Protein AF-A0A6I9PL53-F1 (afdb_monomer)

Structure (mmCIF, N/CA/C/O backbone):
data_AF-A0A6I9PL53-F1
#
_entry.id   AF-A0A6I9PL53-F1
#
loop_
_atom_site.group_PDB
_atom_site.id
_atom_site.type_symbol
_atom_site.label_atom_id
_atom_site.label_alt_id
_atom_site.label_comp_id
_atom_site.label_asym_id
_atom_site.label_entity_id
_atom_site.label_seq_id
_atom_site.pdbx_PDB_ins_code
_atom_site.Cartn_x
_atom_site.Cartn_y
_atom_site.Cartn_z
_atom_site.occupancy
_atom_site.B_iso_or_equiv
_atom_site.auth_seq_id
_atom_site.auth_comp_id
_atom_site.auth_asym_id
_atom_site.auth_atom_id
_atom_site.pdbx_PDB_model_num
ATOM 1 N N . MET A 1 1 ? -10.324 16.720 -8.939 1.00 58.00 1 MET A N 1
ATOM 2 C CA . MET A 1 1 ? -9.818 15.930 -7.803 1.00 58.00 1 MET A CA 1
ATOM 3 C C . MET A 1 1 ? -9.424 16.928 -6.736 1.00 58.00 1 MET A C 1
ATOM 5 O O . MET A 1 1 ? -8.565 17.761 -7.001 1.00 58.00 1 MET A O 1
ATOM 9 N N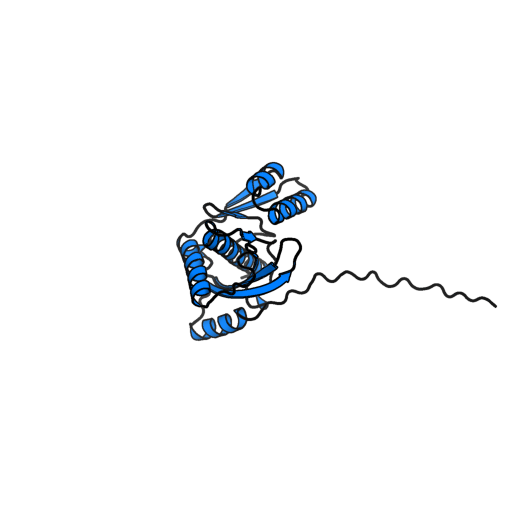 . THR A 1 2 ? -10.148 16.961 -5.623 1.00 74.12 2 THR A N 1
ATOM 10 C CA . THR A 1 2 ? -9.785 17.801 -4.474 1.00 74.12 2 THR A CA 1
ATOM 11 C C . THR A 1 2 ? -8.548 17.217 -3.781 1.00 74.12 2 THR A C 1
ATOM 13 O O . THR A 1 2 ? -8.179 16.067 -4.026 1.00 74.12 2 THR A O 1
ATOM 16 N N . GLU A 1 3 ? -7.890 17.984 -2.911 1.00 72.88 3 GLU A N 1
ATOM 17 C CA . GLU A 1 3 ? -6.740 17.481 -2.143 1.00 72.88 3 GLU A CA 1
ATOM 18 C C . GLU A 1 3 ? -7.114 16.259 -1.278 1.00 72.88 3 GLU A C 1
ATOM 20 O O . GLU A 1 3 ? -6.337 15.310 -1.157 1.00 72.88 3 GLU A O 1
ATOM 25 N N . GLY A 1 4 ? -8.342 16.238 -0.742 1.00 78.62 4 GLY A N 1
ATOM 26 C CA . GLY A 1 4 ? -8.883 15.101 0.007 1.00 78.62 4 GLY A CA 1
ATOM 27 C C . GLY A 1 4 ? -9.021 13.835 -0.843 1.00 78.62 4 GLY A C 1
ATOM 28 O O . GLY A 1 4 ? -8.648 12.752 -0.388 1.00 78.62 4 GLY A O 1
ATOM 29 N N . ASP A 1 5 ? -9.468 13.975 -2.095 1.00 84.19 5 ASP A N 1
ATOM 30 C CA . ASP A 1 5 ? -9.604 12.850 -3.030 1.00 84.19 5 ASP A CA 1
ATOM 31 C C . ASP A 1 5 ? -8.240 12.244 -3.380 1.00 84.19 5 ASP A C 1
ATOM 33 O O . ASP A 1 5 ? -8.104 11.025 -3.483 1.00 84.19 5 ASP A O 1
ATOM 37 N N . ALA A 1 6 ? -7.209 13.085 -3.537 1.00 87.50 6 ALA A N 1
ATOM 38 C CA . ALA A 1 6 ? -5.851 12.624 -3.808 1.00 87.50 6 ALA A CA 1
ATOM 39 C C . ALA A 1 6 ? -5.278 11.812 -2.644 1.00 87.50 6 ALA A C 1
ATOM 41 O O . ALA A 1 6 ? -4.739 10.728 -2.865 1.00 87.50 6 ALA A O 1
ATOM 42 N N . LYS A 1 7 ? -5.467 12.276 -1.405 1.00 89.38 7 LYS A N 1
ATOM 43 C CA . LYS A 1 7 ? -5.039 11.532 -0.213 1.00 89.38 7 LYS A CA 1
ATOM 44 C C . LYS A 1 7 ? -5.780 10.197 -0.090 1.00 89.38 7 LYS A C 1
ATOM 46 O O . LYS A 1 7 ? -5.144 9.164 0.098 1.00 89.38 7 LYS A O 1
ATOM 51 N N . ALA A 1 8 ? -7.103 10.185 -0.274 1.00 91.69 8 ALA A N 1
ATOM 52 C CA . ALA A 1 8 ? -7.893 8.949 -0.239 1.00 91.69 8 ALA A CA 1
ATOM 53 C C . ALA A 1 8 ? -7.457 7.943 -1.318 1.00 91.69 8 ALA A C 1
ATOM 55 O O . ALA A 1 8 ? -7.328 6.747 -1.042 1.00 91.69 8 ALA A O 1
ATOM 56 N N . TYR A 1 9 ? -7.164 8.425 -2.529 1.00 93.25 9 TYR A N 1
ATOM 57 C CA . TYR A 1 9 ? -6.643 7.603 -3.619 1.00 93.25 9 TYR A CA 1
ATOM 58 C C . TYR A 1 9 ? -5.305 6.947 -3.268 1.00 93.25 9 TYR A C 1
ATOM 60 O O . TYR A 1 9 ? -5.155 5.733 -3.408 1.00 93.25 9 TYR A O 1
ATOM 68 N N . TRP A 1 10 ? -4.349 7.726 -2.760 1.00 92.94 10 TRP A N 1
ATOM 69 C CA . TRP A 1 10 ? -3.017 7.225 -2.417 1.00 92.94 10 TRP A CA 1
ATOM 70 C C . TRP A 1 10 ? -3.052 6.233 -1.258 1.00 92.94 10 TRP A C 1
ATOM 72 O O . TRP A 1 10 ? -2.442 5.171 -1.366 1.00 92.94 10 TRP A O 1
ATOM 82 N N . ARG A 1 11 ? -3.851 6.498 -0.215 1.00 92.81 11 ARG A N 1
ATOM 83 C CA . ARG A 1 11 ? -4.090 5.523 0.865 1.00 92.81 11 ARG A CA 1
ATOM 84 C C . ARG A 1 11 ? -4.636 4.206 0.337 1.00 92.81 11 ARG A C 1
ATOM 86 O O . ARG A 1 11 ? -4.190 3.148 0.760 1.00 92.81 11 ARG A O 1
ATOM 93 N N . SER A 1 12 ? -5.567 4.266 -0.613 1.00 94.25 12 SER A N 1
ATOM 94 C CA . SER A 1 12 ? -6.159 3.066 -1.217 1.00 94.25 12 SER A CA 1
ATOM 95 C C . SER A 1 12 ? -5.140 2.283 -2.044 1.00 94.25 12 SER A C 1
ATOM 97 O O . SER A 1 12 ? -5.111 1.056 -1.993 1.00 94.25 12 SER A O 1
ATOM 99 N N . CYS A 1 13 ? -4.251 2.982 -2.754 1.00 95.06 13 CYS A N 1
ATOM 100 C CA . CYS A 1 13 ? -3.154 2.352 -3.487 1.00 95.06 13 CYS A CA 1
ATOM 101 C C . CYS A 1 13 ? -2.140 1.682 -2.549 1.00 95.06 13 CYS A C 1
ATOM 103 O O . CYS A 1 13 ? -1.703 0.565 -2.829 1.00 95.06 13 CYS A O 1
ATOM 105 N N . SER A 1 14 ? -1.798 2.331 -1.432 1.00 94.62 14 SER A N 1
ATOM 106 C CA . SER A 1 14 ? -0.945 1.759 -0.385 1.00 94.62 14 SER A CA 1
ATOM 107 C C . SER A 1 14 ? -1.596 0.560 0.304 1.00 94.62 14 SER A C 1
ATOM 109 O O . SER A 1 14 ? -0.925 -0.441 0.537 1.00 94.62 14 SER A O 1
ATOM 111 N N . ALA A 1 15 ? -2.900 0.625 0.579 1.00 94.38 15 ALA A N 1
ATOM 112 C CA . ALA A 1 15 ? -3.666 -0.481 1.146 1.00 94.38 15 ALA A CA 1
ATOM 113 C C . ALA A 1 15 ? -3.660 -1.713 0.224 1.00 94.38 15 ALA A C 1
ATOM 115 O O . ALA A 1 15 ? -3.407 -2.826 0.684 1.00 94.38 15 ALA A O 1
ATOM 116 N N . LEU A 1 16 ? -3.851 -1.509 -1.087 1.00 95.44 16 LEU A N 1
ATOM 117 C CA . LEU A 1 16 ? -3.698 -2.570 -2.089 1.00 95.44 16 LEU A CA 1
ATOM 118 C C . LEU A 1 16 ? -2.291 -3.166 -2.082 1.00 95.44 16 LEU A C 1
ATOM 120 O O . LEU A 1 16 ? -2.153 -4.385 -2.142 1.00 95.44 16 LEU A O 1
ATOM 124 N N . LEU A 1 17 ? -1.251 -2.333 -1.984 1.00 95.69 17 LEU A N 1
ATOM 125 C CA . LEU A 1 17 ? 0.129 -2.818 -1.933 1.00 95.69 17 LEU A CA 1
ATOM 126 C C . LEU A 1 17 ? 0.372 -3.699 -0.707 1.00 95.69 17 LEU A C 1
ATOM 128 O O . LEU A 1 17 ? 0.962 -4.768 -0.839 1.00 95.69 17 LEU A O 1
ATOM 132 N N . GLY A 1 18 ? -0.113 -3.275 0.461 1.00 94.56 18 GLY A N 1
ATOM 133 C CA . GLY A 1 18 ? -0.019 -4.053 1.694 1.00 94.56 18 GLY A CA 1
ATOM 134 C C . GLY A 1 18 ? -0.668 -5.429 1.549 1.00 94.56 18 GLY A C 1
ATOM 135 O O . GLY A 1 18 ? -0.031 -6.442 1.823 1.00 94.56 18 GLY A O 1
ATOM 136 N N . GLN A 1 19 ? -1.886 -5.475 1.005 1.00 94.69 19 GLN A N 1
ATOM 137 C CA . GLN A 1 19 ? -2.601 -6.724 0.737 1.00 94.69 19 GLN A CA 1
ATOM 138 C C . GLN A 1 19 ? -1.841 -7.650 -0.230 1.00 94.69 19 GLN A C 1
ATOM 140 O O . GLN A 1 19 ? -1.796 -8.869 -0.041 1.00 94.69 19 GLN A O 1
ATOM 145 N N . VAL A 1 20 ? -1.238 -7.083 -1.279 1.00 95.81 20 VAL A N 1
ATOM 146 C CA . VAL A 1 20 ? -0.421 -7.835 -2.242 1.00 95.81 20 VAL A CA 1
ATOM 147 C C . VAL A 1 20 ? 0.818 -8.416 -1.572 1.00 95.81 20 VAL A C 1
ATOM 149 O O . VAL A 1 20 ? 1.140 -9.573 -1.824 1.00 95.81 20 VAL A O 1
ATOM 152 N N . LEU A 1 21 ? 1.492 -7.646 -0.715 1.00 94.75 21 LEU A N 1
ATOM 153 C CA . LEU A 1 21 ? 2.663 -8.109 0.028 1.00 94.75 21 LEU A CA 1
ATOM 154 C C . LEU A 1 21 ? 2.293 -9.237 0.995 1.00 94.75 21 LEU A C 1
ATOM 156 O O . LEU A 1 21 ? 2.915 -10.293 0.947 1.00 94.75 21 LEU A O 1
ATOM 160 N N . GLU A 1 22 ? 1.244 -9.069 1.802 1.00 93.31 22 GLU A N 1
ATOM 161 C CA . GLU A 1 22 ? 0.771 -10.122 2.711 1.00 93.31 22 GLU A CA 1
ATOM 162 C C . GLU A 1 22 ? 0.405 -11.403 1.950 1.00 93.31 22 GLU A C 1
ATOM 164 O O . GLU A 1 22 ? 0.735 -12.498 2.392 1.00 93.31 22 GLU A O 1
ATOM 169 N N . THR A 1 23 ? -0.223 -11.285 0.776 1.00 93.06 23 THR A N 1
ATOM 170 C CA . THR A 1 23 ? -0.624 -12.448 -0.031 1.00 93.06 23 THR A CA 1
ATOM 171 C C . THR A 1 23 ? 0.561 -13.117 -0.732 1.00 93.06 23 THR A C 1
ATOM 173 O O . THR A 1 23 ? 0.592 -14.340 -0.833 1.00 93.06 23 THR A O 1
ATOM 176 N N . ALA A 1 24 ? 1.539 -12.346 -1.216 1.00 92.31 24 ALA A N 1
ATOM 177 C CA . ALA A 1 24 ? 2.672 -12.870 -1.980 1.00 92.31 24 ALA A CA 1
ATOM 178 C C . ALA A 1 24 ? 3.621 -13.746 -1.147 1.00 92.31 24 ALA A C 1
ATOM 180 O O . ALA A 1 24 ? 4.284 -14.613 -1.707 1.00 92.31 24 ALA A O 1
ATOM 181 N N . PHE A 1 25 ? 3.680 -13.516 0.165 1.00 89.56 25 PHE A N 1
ATOM 182 C CA . PHE A 1 25 ? 4.579 -14.215 1.088 1.00 89.56 25 PHE A CA 1
ATOM 183 C C . PHE A 1 25 ? 3.850 -15.141 2.079 1.00 89.56 25 PHE A C 1
ATOM 185 O O . PHE A 1 25 ? 4.514 -15.867 2.812 1.00 89.56 25 PHE A O 1
ATOM 192 N N . LYS A 1 26 ? 2.507 -15.135 2.081 1.00 78.88 26 LYS A N 1
ATOM 193 C CA . LYS A 1 26 ? 1.621 -15.717 3.108 1.00 78.88 26 LYS A CA 1
ATOM 194 C C . LYS A 1 26 ? 1.984 -17.127 3.592 1.00 78.88 26 LYS A C 1
ATOM 196 O O . LYS A 1 26 ? 1.798 -17.416 4.769 1.00 78.88 26 LYS A O 1
ATOM 201 N N . GLU A 1 27 ? 2.429 -17.998 2.690 1.00 83.81 27 GLU A N 1
ATOM 202 C CA . GLU A 1 27 ? 2.655 -19.422 2.983 1.00 83.81 27 GLU A CA 1
ATOM 203 C C . GLU A 1 27 ? 4.070 -19.715 3.505 1.00 83.81 27 GLU A C 1
ATOM 205 O O . GLU A 1 27 ? 4.261 -20.667 4.259 1.00 83.81 27 GLU A O 1
ATOM 210 N N . ASP A 1 28 ? 5.051 -18.890 3.135 1.00 87.81 28 ASP A N 1
ATOM 211 C CA . ASP A 1 28 ? 6.471 -19.195 3.336 1.00 87.81 28 ASP A CA 1
ATOM 212 C C . ASP A 1 28 ? 7.136 -18.277 4.370 1.00 87.81 28 ASP A C 1
ATOM 214 O O . ASP A 1 28 ? 8.111 -18.670 5.010 1.00 87.81 28 ASP A O 1
ATOM 218 N N . PHE A 1 29 ? 6.626 -17.052 4.538 1.00 91.88 29 PHE A N 1
ATOM 219 C CA . PHE A 1 29 ? 7.297 -16.011 5.313 1.00 91.88 29 PHE A CA 1
ATOM 220 C C . PHE A 1 29 ? 6.317 -15.139 6.092 1.00 91.88 29 PHE A C 1
ATOM 222 O O . PHE A 1 29 ? 5.212 -14.829 5.646 1.00 91.88 29 PHE A O 1
ATOM 229 N N . THR A 1 30 ? 6.759 -14.679 7.259 1.00 91.06 30 THR A N 1
ATOM 230 C CA . THR A 1 30 ? 6.011 -13.688 8.031 1.00 91.06 30 THR A CA 1
ATOM 231 C C . THR A 1 30 ? 6.084 -12.303 7.374 1.00 91.06 30 THR A C 1
ATOM 233 O O . THR A 1 30 ? 7.127 -11.883 6.867 1.00 91.06 30 THR A O 1
ATOM 236 N N . VAL A 1 31 ? 4.955 -11.588 7.363 1.00 92.94 31 VAL A N 1
ATOM 237 C CA . VAL A 1 31 ? 4.846 -10.211 6.858 1.00 92.94 31 VAL A CA 1
ATOM 238 C C . VAL A 1 31 ? 4.110 -9.371 7.884 1.00 92.94 31 VAL A C 1
ATOM 240 O O . VAL A 1 31 ? 2.970 -9.667 8.230 1.00 92.94 31 VAL A O 1
ATOM 243 N N . GLU A 1 32 ? 4.754 -8.302 8.337 1.00 93.19 32 GLU A N 1
ATOM 244 C CA . GLU A 1 32 ? 4.184 -7.344 9.274 1.00 93.19 32 GLU A CA 1
ATOM 245 C C . GLU A 1 32 ? 4.066 -5.981 8.586 1.00 93.19 32 GLU A C 1
ATOM 247 O O . GLU A 1 32 ? 5.062 -5.286 8.361 1.00 93.19 32 GLU A O 1
ATOM 252 N N . LEU A 1 33 ? 2.840 -5.593 8.229 1.00 92.62 33 LEU A N 1
ATOM 253 C CA . LEU A 1 33 ? 2.572 -4.257 7.697 1.00 92.62 33 LEU A CA 1
ATOM 254 C C . LEU A 1 33 ? 2.663 -3.222 8.818 1.00 92.62 33 LEU A C 1
ATOM 256 O O . LEU A 1 33 ? 2.015 -3.354 9.860 1.00 92.62 33 LEU A O 1
ATOM 260 N N . LEU A 1 34 ? 3.448 -2.176 8.581 1.00 90.06 34 LEU A N 1
ATOM 261 C CA . LEU A 1 34 ? 3.550 -1.043 9.486 1.00 90.06 34 LEU A CA 1
ATOM 262 C C . LEU A 1 34 ? 2.427 -0.040 9.217 1.00 90.06 34 LEU A C 1
ATOM 264 O O . LEU A 1 34 ? 1.740 -0.096 8.194 1.00 90.06 34 LEU A O 1
ATOM 268 N N . SER A 1 35 ? 2.235 0.880 10.162 1.00 81.38 35 SER A N 1
ATOM 269 C CA . SER A 1 35 ? 1.166 1.873 10.081 1.00 81.38 35 SER A CA 1
ATOM 270 C C . SER A 1 35 ? 1.225 2.668 8.773 1.00 81.38 35 SER A C 1
ATOM 272 O O . SER A 1 35 ? 2.290 3.108 8.330 1.00 81.38 35 SER A O 1
ATOM 274 N N . THR A 1 36 ? 0.062 2.844 8.147 1.00 74.88 36 THR A N 1
ATOM 275 C CA . THR A 1 36 ? -0.052 3.544 6.864 1.00 74.88 36 THR A CA 1
ATOM 276 C C . THR A 1 36 ? 0.286 5.023 7.037 1.00 74.88 36 THR A C 1
ATOM 278 O O . THR A 1 36 ? -0.368 5.726 7.805 1.00 74.88 36 THR A O 1
ATOM 281 N N . MET A 1 37 ? 1.280 5.507 6.293 1.00 69.81 37 MET A N 1
ATOM 282 C CA . MET A 1 37 ? 1.696 6.911 6.323 1.00 69.81 37 MET A CA 1
ATOM 283 C C . MET A 1 37 ? 0.913 7.731 5.291 1.00 69.81 37 MET A C 1
ATOM 285 O O . MET A 1 37 ? 0.741 7.300 4.148 1.00 69.81 37 MET A O 1
ATOM 289 N N . ASP A 1 38 ? 0.475 8.933 5.670 1.00 72.88 38 ASP A N 1
ATOM 290 C CA . ASP A 1 38 ? -0.164 9.879 4.748 1.00 72.88 38 ASP A CA 1
ATOM 291 C C . ASP A 1 38 ? 0.914 10.584 3.904 1.00 72.88 38 ASP A C 1
ATOM 293 O O . ASP A 1 38 ? 1.472 11.612 4.282 1.00 72.88 38 ASP A O 1
ATOM 297 N N . VAL A 1 39 ? 1.226 10.001 2.744 1.00 75.62 39 VAL A N 1
ATOM 298 C CA . VAL A 1 39 ? 2.171 10.563 1.768 1.00 75.62 39 VAL A CA 1
ATOM 299 C C . VAL A 1 39 ? 1.458 11.578 0.871 1.00 75.62 39 VAL A C 1
ATOM 301 O O . VAL A 1 39 ? 0.408 11.281 0.296 1.00 75.62 39 VAL A O 1
ATOM 304 N N . GLU A 1 40 ? 2.040 12.766 0.691 1.00 77.38 40 GLU A N 1
ATOM 305 C CA . GLU A 1 40 ? 1.536 13.731 -0.291 1.00 77.38 40 GLU A CA 1
ATOM 306 C C . GLU A 1 40 ? 1.719 13.220 -1.727 1.00 77.38 40 GLU A C 1
ATOM 308 O O . GLU A 1 40 ? 2.771 12.694 -2.089 1.00 77.38 40 GLU A O 1
ATOM 313 N N . ALA A 1 41 ? 0.733 13.452 -2.598 1.00 74.94 41 ALA A N 1
ATOM 314 C CA . ALA A 1 41 ? 0.809 13.020 -3.998 1.00 74.94 41 ALA A CA 1
ATOM 315 C C . ALA A 1 41 ? 2.000 13.640 -4.767 1.00 74.94 41 ALA A C 1
ATOM 317 O O . ALA A 1 41 ? 2.513 13.059 -5.726 1.00 74.94 41 ALA A O 1
ATOM 318 N N . THR A 1 42 ? 2.477 14.806 -4.322 1.00 79.62 42 THR A N 1
ATOM 319 C CA . THR A 1 42 ? 3.671 15.507 -4.826 1.00 79.62 42 THR A CA 1
ATOM 320 C C . THR A 1 42 ? 4.965 14.718 -4.596 1.00 79.62 42 THR A C 1
ATOM 322 O O . THR A 1 42 ? 5.935 14.904 -5.335 1.00 79.62 42 THR A O 1
ATOM 325 N N . ALA A 1 43 ? 4.980 13.784 -3.639 1.00 83.56 43 ALA A N 1
ATOM 326 C CA . ALA A 1 43 ? 6.126 12.927 -3.354 1.00 83.56 43 ALA A CA 1
ATOM 327 C C . ALA A 1 43 ? 6.431 11.933 -4.488 1.00 83.56 43 ALA A C 1
ATOM 329 O O . ALA A 1 43 ? 7.541 11.402 -4.558 1.00 83.56 43 ALA A O 1
ATOM 330 N N . GLY A 1 44 ? 5.484 11.701 -5.402 1.00 87.81 44 GLY A N 1
ATOM 331 C CA . GLY A 1 44 ? 5.703 10.949 -6.639 1.00 87.81 44 GLY A CA 1
ATOM 332 C C . GLY A 1 44 ? 5.632 9.421 -6.526 1.00 87.81 44 GLY A C 1
ATOM 333 O O . GLY A 1 44 ? 5.771 8.767 -7.555 1.00 87.81 44 GLY A O 1
ATOM 334 N N . ALA A 1 45 ? 5.399 8.854 -5.337 1.00 93.06 45 ALA A N 1
ATOM 335 C CA . ALA A 1 45 ? 5.049 7.441 -5.147 1.00 93.06 45 ALA A CA 1
ATOM 336 C C . ALA A 1 45 ? 4.272 7.211 -3.847 1.00 93.06 45 ALA A C 1
ATOM 338 O O . ALA A 1 45 ? 4.647 7.756 -2.806 1.00 93.06 45 ALA A O 1
ATOM 339 N N . PHE A 1 46 ? 3.225 6.385 -3.886 1.00 93.62 46 PHE A N 1
ATOM 340 C CA . PHE A 1 46 ? 2.582 5.934 -2.653 1.00 93.62 46 PHE A CA 1
ATOM 341 C C . PHE A 1 46 ? 3.484 4.895 -1.984 1.00 93.62 46 PHE A C 1
ATOM 343 O O . PHE A 1 46 ? 4.227 4.179 -2.661 1.00 93.62 46 PHE A O 1
ATOM 350 N N . CYS A 1 47 ? 3.443 4.844 -0.656 1.00 93.44 47 CYS A N 1
ATOM 351 C CA . CYS A 1 47 ? 4.357 4.031 0.140 1.00 93.44 47 CYS A CA 1
ATOM 352 C C . CYS A 1 47 ? 3.586 3.084 1.059 1.00 93.44 47 CYS A C 1
ATOM 354 O O . CYS A 1 47 ? 2.525 3.436 1.579 1.00 93.44 47 CYS A O 1
ATOM 356 N N . CYS A 1 48 ? 4.139 1.897 1.271 1.00 93.25 48 CYS A N 1
ATOM 357 C CA . CYS A 1 48 ? 3.702 0.934 2.269 1.00 93.25 48 CYS A CA 1
ATOM 358 C C . CYS A 1 48 ? 4.945 0.422 2.996 1.00 93.25 48 CYS A C 1
ATOM 360 O O . CYS A 1 48 ? 5.831 -0.167 2.373 1.00 93.25 48 CYS A O 1
ATOM 362 N N . ASP A 1 49 ? 5.028 0.696 4.295 1.00 93.75 49 ASP A N 1
ATOM 363 C CA . ASP A 1 49 ? 6.145 0.244 5.112 1.00 93.75 49 ASP A CA 1
ATOM 364 C C . ASP A 1 49 ? 5.838 -1.151 5.667 1.00 93.75 49 ASP A C 1
ATOM 366 O O . ASP A 1 49 ? 4.724 -1.437 6.108 1.00 93.75 49 ASP A O 1
ATOM 370 N N . VAL A 1 50 ? 6.826 -2.036 5.613 1.00 94.12 50 VAL A N 1
ATOM 371 C CA . VAL A 1 50 ? 6.678 -3.458 5.915 1.00 94.12 50 VAL A CA 1
ATOM 372 C C . VAL A 1 50 ? 7.940 -3.995 6.577 1.00 94.12 50 VAL A C 1
ATOM 374 O O . VAL A 1 50 ? 9.055 -3.577 6.257 1.00 94.12 50 VAL A O 1
ATOM 377 N N . VAL A 1 51 ? 7.765 -4.947 7.484 1.00 94.56 51 VAL A N 1
ATOM 378 C CA . VAL A 1 51 ? 8.829 -5.824 7.969 1.00 94.56 51 VAL A CA 1
ATOM 379 C C . VAL A 1 51 ? 8.556 -7.218 7.420 1.00 94.56 51 VAL A C 1
ATOM 381 O O . VAL A 1 51 ? 7.442 -7.729 7.532 1.00 94.56 51 VAL A O 1
ATOM 384 N N . LEU A 1 52 ? 9.558 -7.803 6.769 1.00 93.00 52 LEU A N 1
ATOM 385 C CA . LEU A 1 52 ? 9.493 -9.177 6.275 1.00 93.00 52 LEU A CA 1
ATOM 386 C C . LEU A 1 52 ? 10.206 -10.110 7.251 1.00 93.00 52 LEU A C 1
ATOM 388 O O . LEU A 1 52 ? 10.950 -9.660 8.122 1.00 93.00 52 LEU A O 1
ATOM 392 N N . ASP A 1 53 ? 9.992 -11.406 7.065 1.00 93.00 53 ASP A N 1
ATOM 393 C CA . ASP A 1 53 ? 10.676 -12.452 7.812 1.00 93.00 53 ASP A CA 1
ATOM 394 C C . ASP A 1 53 ? 12.206 -12.250 7.827 1.00 93.00 53 ASP A C 1
ATOM 396 O O . ASP A 1 53 ? 12.778 -11.964 6.768 1.00 93.00 53 ASP A O 1
ATOM 400 N N . PRO A 1 54 ? 12.892 -12.440 8.972 1.00 91.00 54 PRO A N 1
ATOM 401 C CA . PRO A 1 54 ? 14.345 -12.273 9.072 1.00 91.00 54 PRO A CA 1
ATOM 402 C C . PRO A 1 54 ? 15.147 -13.110 8.066 1.00 91.00 54 PRO A C 1
ATOM 404 O O . PRO A 1 54 ? 16.247 -12.733 7.663 1.00 91.00 54 PRO A O 1
ATOM 407 N N . GLN A 1 55 ? 14.602 -14.239 7.594 1.00 91.69 55 GLN A N 1
ATOM 408 C CA . GLN A 1 55 ? 15.241 -15.030 6.533 1.00 91.69 55 GLN A CA 1
ATOM 409 C C . GLN A 1 55 ? 15.412 -14.244 5.224 1.00 91.69 55 GLN A C 1
ATOM 411 O O . GLN A 1 55 ? 16.299 -14.543 4.422 1.00 91.69 55 GLN A O 1
ATOM 416 N N . LEU A 1 56 ? 14.589 -13.217 5.016 1.00 91.88 56 LEU A N 1
ATOM 417 C CA . LEU A 1 56 ? 14.619 -12.343 3.856 1.00 91.88 56 LEU A CA 1
ATOM 418 C C . LEU A 1 56 ? 15.449 -11.076 4.085 1.00 91.88 56 LEU A C 1
ATOM 420 O O . LEU A 1 56 ? 15.438 -10.221 3.202 1.00 91.88 56 LEU A O 1
ATOM 424 N N . ASP A 1 57 ? 16.202 -10.928 5.181 1.00 90.25 57 ASP A N 1
ATOM 425 C CA . ASP A 1 57 ? 16.944 -9.692 5.499 1.00 90.25 57 ASP A CA 1
ATOM 426 C C . ASP A 1 57 ? 17.972 -9.289 4.429 1.00 90.25 57 ASP A C 1
ATOM 428 O O . ASP A 1 57 ? 18.125 -8.105 4.121 1.00 90.25 57 ASP A O 1
ATOM 432 N N . SER A 1 58 ? 18.617 -10.270 3.793 1.00 89.50 58 SER A N 1
ATOM 433 C CA . SER A 1 58 ? 19.545 -10.046 2.671 1.00 89.50 58 SER A CA 1
ATOM 434 C C . SER A 1 58 ? 18.861 -9.998 1.300 1.00 89.50 58 SER A C 1
ATOM 436 O O . SER A 1 58 ? 19.486 -9.630 0.302 1.00 89.50 58 SER A O 1
ATOM 438 N N . TRP A 1 59 ? 17.578 -10.361 1.229 1.00 91.94 59 TRP A N 1
ATOM 439 C CA . TRP A 1 59 ? 16.830 -10.383 -0.019 1.00 91.94 59 TRP A CA 1
ATOM 440 C C . TRP A 1 59 ? 16.479 -8.968 -0.480 1.00 91.94 59 TRP A C 1
ATOM 442 O O . TRP A 1 59 ? 15.967 -8.143 0.279 1.00 91.94 59 TRP A O 1
ATOM 452 N N . THR A 1 60 ? 16.705 -8.719 -1.766 1.00 89.31 60 THR A N 1
ATOM 453 C CA . THR A 1 60 ? 16.267 -7.512 -2.469 1.00 89.31 60 THR A CA 1
ATOM 454 C C . THR A 1 60 ? 15.452 -7.935 -3.691 1.00 89.31 60 THR A C 1
ATOM 456 O O . THR A 1 60 ? 15.807 -8.920 -4.346 1.00 89.31 60 THR A O 1
ATOM 459 N N . PRO A 1 61 ? 14.336 -7.254 -4.005 1.00 91.19 61 PRO A N 1
ATOM 460 C CA . PRO A 1 61 ? 13.481 -7.688 -5.096 1.00 91.19 61 PRO A CA 1
ATOM 461 C C . PRO A 1 61 ? 14.167 -7.479 -6.441 1.00 91.19 61 PRO A C 1
ATOM 463 O O . PRO A 1 61 ? 14.686 -6.402 -6.738 1.00 91.19 61 PRO A O 1
ATOM 466 N N . SER A 1 62 ? 14.092 -8.500 -7.291 1.00 94.50 62 SER A N 1
ATOM 467 C CA . SER A 1 62 ? 14.425 -8.356 -8.703 1.00 94.50 62 SER A CA 1
ATOM 468 C C . SER A 1 62 ? 13.306 -7.616 -9.444 1.00 94.50 62 SER A C 1
ATOM 470 O O . SER A 1 62 ? 12.175 -7.490 -8.961 1.00 94.50 62 SER A O 1
ATOM 472 N N . GLU A 1 63 ? 13.577 -7.178 -10.675 1.00 93.88 63 GLU A N 1
ATOM 473 C CA . GLU A 1 63 ? 12.531 -6.617 -11.538 1.00 93.88 63 GLU A CA 1
ATOM 474 C C . GLU A 1 63 ? 11.377 -7.599 -11.793 1.00 93.88 63 GLU A C 1
ATOM 476 O O . GLU A 1 63 ? 10.242 -7.178 -12.012 1.00 93.88 63 GLU A O 1
ATOM 481 N N . GLU A 1 64 ? 11.650 -8.904 -11.793 1.00 95.19 64 GLU A N 1
ATOM 482 C CA . GLU A 1 64 ? 10.628 -9.939 -11.963 1.00 95.19 64 GLU A CA 1
ATOM 483 C C . GLU A 1 64 ? 9.748 -10.070 -10.720 1.00 95.19 64 GLU A C 1
ATOM 485 O O . GLU A 1 64 ? 8.530 -10.215 -10.845 1.00 95.19 64 GLU A O 1
ATOM 490 N N . SER A 1 65 ? 10.333 -9.937 -9.526 1.00 94.69 65 SER A N 1
ATOM 491 C CA . SER A 1 65 ? 9.579 -9.881 -8.273 1.00 94.69 65 SER A CA 1
ATOM 492 C C . SER A 1 65 ? 8.656 -8.661 -8.250 1.00 94.69 65 SER A C 1
ATOM 494 O O . SER A 1 65 ? 7.465 -8.803 -7.982 1.00 94.69 65 SER A O 1
ATOM 496 N N . LEU A 1 66 ? 9.153 -7.477 -8.630 1.00 95.94 66 LEU A N 1
ATOM 497 C CA . LEU A 1 66 ? 8.335 -6.257 -8.713 1.00 95.94 66 LEU A CA 1
ATOM 498 C C . LEU A 1 66 ? 7.212 -6.376 -9.756 1.00 95.94 66 LEU A C 1
ATOM 500 O O . LEU A 1 66 ? 6.074 -5.970 -9.504 1.00 95.94 66 LEU A O 1
ATOM 504 N N . ARG A 1 67 ? 7.496 -6.985 -10.916 1.00 96.56 67 ARG A N 1
ATOM 505 C CA . ARG A 1 67 ? 6.477 -7.300 -11.933 1.00 96.56 67 ARG A CA 1
ATOM 506 C C . ARG A 1 67 ? 5.423 -8.276 -11.407 1.00 96.56 67 ARG A C 1
ATOM 508 O O . ARG A 1 67 ? 4.241 -8.102 -11.696 1.00 96.56 67 ARG A O 1
ATOM 515 N N . SER A 1 68 ? 5.827 -9.264 -10.614 1.00 96.75 68 SER A N 1
ATOM 516 C CA . SER A 1 68 ? 4.913 -10.238 -10.008 1.00 96.75 68 SER A CA 1
ATOM 517 C C . SER A 1 68 ? 4.000 -9.590 -8.964 1.00 96.75 68 SER A C 1
ATOM 519 O O . SER A 1 68 ? 2.790 -9.803 -9.009 1.00 96.75 68 SER A O 1
ATOM 521 N N . LEU A 1 69 ? 4.539 -8.716 -8.106 1.00 96.94 69 LEU A N 1
ATOM 522 C CA . LEU A 1 69 ? 3.743 -7.912 -7.169 1.00 96.94 69 LEU A CA 1
ATOM 523 C C . LEU A 1 69 ? 2.762 -6.999 -7.918 1.00 96.94 69 LEU A C 1
ATOM 525 O O . LEU A 1 69 ? 1.578 -6.951 -7.597 1.00 96.94 69 LEU A O 1
ATOM 529 N N . THR A 1 70 ? 3.225 -6.338 -8.981 1.00 97.25 70 THR A N 1
ATOM 530 C CA . THR A 1 70 ? 2.364 -5.509 -9.839 1.00 97.25 70 THR A CA 1
ATOM 531 C C . THR A 1 70 ? 1.212 -6.318 -10.431 1.00 97.25 70 THR A C 1
ATOM 533 O O . THR A 1 70 ? 0.068 -5.869 -10.417 1.00 97.25 70 THR A O 1
ATOM 536 N N . ARG A 1 71 ? 1.480 -7.540 -10.905 1.00 97.25 71 ARG A N 1
ATOM 537 C CA . ARG A 1 71 ? 0.442 -8.441 -11.417 1.00 97.25 71 ARG A CA 1
ATOM 538 C C . ARG A 1 71 ? -0.561 -8.834 -10.328 1.00 97.25 71 ARG A C 1
ATOM 540 O O . ARG A 1 71 ? -1.754 -8.874 -10.614 1.00 97.25 71 ARG A O 1
ATOM 547 N N . GLY A 1 72 ? -0.101 -9.082 -9.101 1.00 96.50 72 GLY A N 1
ATOM 548 C CA . GLY A 1 72 ? -0.976 -9.329 -7.950 1.00 96.50 72 GLY A CA 1
ATOM 549 C C . GLY A 1 72 ? -1.902 -8.144 -7.663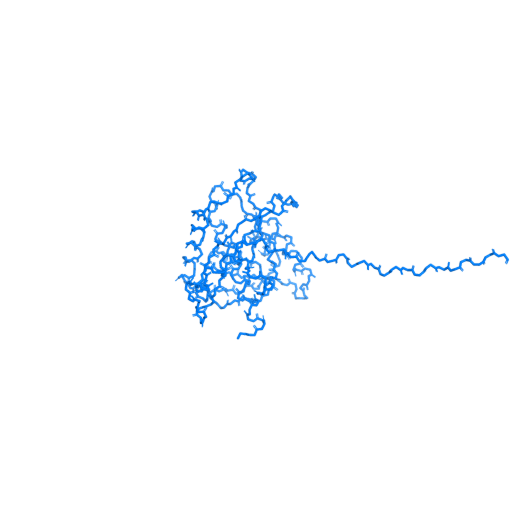 1.00 96.50 72 GLY A C 1
ATOM 550 O O . GLY A 1 72 ? -3.111 -8.323 -7.528 1.00 96.50 72 GLY A O 1
ATOM 551 N N . ALA A 1 73 ? -1.367 -6.919 -7.680 1.00 96.69 73 ALA A N 1
ATOM 552 C CA . ALA A 1 73 ? -2.172 -5.706 -7.527 1.00 96.69 73 ALA A CA 1
ATOM 553 C C . ALA A 1 73 ? -3.215 -5.582 -8.643 1.00 96.69 73 ALA A C 1
ATOM 555 O O . ALA A 1 73 ? -4.396 -5.373 -8.374 1.00 96.69 73 ALA A O 1
ATOM 556 N N . GLN A 1 74 ? -2.799 -5.784 -9.897 1.00 96.44 74 GLN A N 1
ATOM 557 C CA . GLN A 1 74 ? -3.705 -5.744 -11.040 1.00 96.44 74 GLN A CA 1
ATOM 558 C C . GLN A 1 74 ? -4.826 -6.777 -10.909 1.00 96.44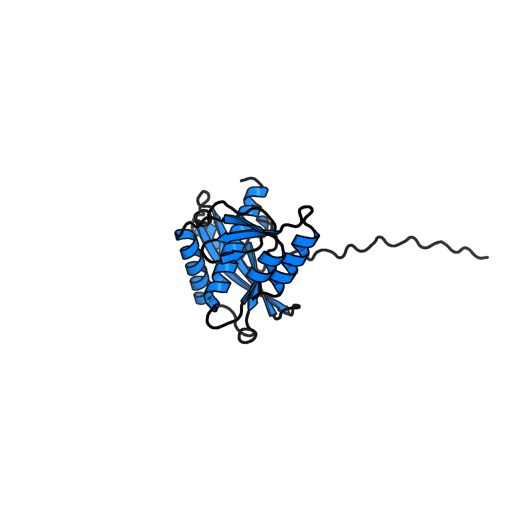 74 GLN A C 1
ATOM 560 O O . GLN A 1 74 ? -5.966 -6.451 -11.216 1.00 96.44 74 GLN A O 1
ATOM 565 N N . GLN A 1 75 ? -4.560 -7.989 -10.418 1.00 95.88 75 GLN A N 1
ATOM 566 C CA . GLN A 1 75 ? -5.617 -8.980 -10.188 1.00 95.88 75 GLN A CA 1
ATOM 567 C C . GLN A 1 75 ? -6.679 -8.478 -9.200 1.00 95.88 75 GLN A C 1
ATOM 569 O O . GLN A 1 75 ? -7.866 -8.631 -9.473 1.00 95.88 75 GLN A O 1
ATOM 574 N N . LEU A 1 76 ? -6.276 -7.831 -8.102 1.00 94.75 76 LEU A N 1
ATOM 575 C CA . LEU A 1 76 ? -7.206 -7.241 -7.128 1.00 94.75 76 LEU A CA 1
ATOM 576 C C . LEU A 1 76 ? -7.979 -6.043 -7.697 1.00 94.75 76 LEU A C 1
ATOM 578 O O . LEU A 1 76 ? -9.156 -5.855 -7.391 1.00 94.75 76 LEU A O 1
ATOM 582 N N . ILE A 1 77 ? -7.333 -5.242 -8.544 1.00 95.88 77 ILE A N 1
ATOM 583 C CA . ILE A 1 77 ? -7.965 -4.120 -9.250 1.00 95.88 77 ILE A CA 1
ATOM 584 C C . ILE A 1 77 ? -9.043 -4.639 -10.211 1.00 95.88 77 ILE A C 1
ATOM 586 O O . ILE A 1 77 ? -10.160 -4.133 -10.208 1.00 95.88 77 ILE A O 1
ATOM 590 N N . HIS A 1 78 ? -8.753 -5.695 -10.980 1.00 95.75 78 HIS A N 1
ATOM 591 C CA . HIS A 1 78 ? -9.706 -6.288 -11.928 1.00 95.75 78 HIS A CA 1
ATOM 592 C C . HIS A 1 78 ? -10.901 -6.972 -11.248 1.00 95.75 78 HIS A C 1
ATOM 594 O O . HIS A 1 78 ? -11.947 -7.115 -11.875 1.00 95.75 78 HIS A O 1
ATOM 600 N N . GLN A 1 79 ? -10.765 -7.396 -9.989 1.00 95.69 79 GLN A N 1
ATOM 601 C CA . GLN A 1 79 ? -11.887 -7.921 -9.202 1.00 95.69 79 GLN A CA 1
ATOM 602 C C . GLN A 1 79 ? -12.875 -6.826 -8.765 1.00 95.69 79 GLN A C 1
ATOM 604 O O . GLN A 1 79 ? -14.000 -7.153 -8.397 1.00 95.69 79 GLN A O 1
ATOM 609 N N . ASP A 1 80 ? -12.469 -5.551 -8.814 1.00 95.56 80 ASP A N 1
ATOM 610 C CA . ASP A 1 80 ? -13.288 -4.377 -8.486 1.00 95.56 80 ASP A CA 1
ATOM 611 C C . ASP A 1 80 ? -14.033 -4.490 -7.138 1.00 95.56 80 ASP A C 1
ATOM 613 O O . ASP A 1 80 ? -15.242 -4.264 -7.020 1.00 95.56 80 ASP A O 1
ATOM 617 N N . LEU A 1 81 ? -13.283 -4.880 -6.105 1.00 95.50 81 LEU A N 1
ATOM 618 C CA . LEU A 1 81 ? -13.784 -5.091 -4.751 1.00 95.50 81 LEU A CA 1
ATOM 619 C C . LEU A 1 81 ? -14.117 -3.754 -4.079 1.00 95.50 81 LEU A C 1
ATOM 621 O O . LEU A 1 81 ? -13.444 -2.743 -4.293 1.00 95.50 81 LEU A O 1
ATOM 625 N N . ALA A 1 82 ? -15.152 -3.751 -3.240 1.00 95.19 82 ALA A N 1
ATOM 626 C CA . ALA A 1 82 ? -15.506 -2.594 -2.427 1.00 95.19 82 ALA A CA 1
ATOM 627 C C . ALA A 1 82 ? -14.640 -2.519 -1.162 1.00 95.19 82 ALA A C 1
ATOM 629 O O . ALA A 1 82 ? -14.302 -3.545 -0.572 1.00 95.19 82 ALA A O 1
ATOM 630 N N . TRP A 1 83 ? -14.339 -1.295 -0.726 1.00 94.00 83 TRP A N 1
ATOM 631 C CA . TRP A 1 83 ? -13.772 -1.041 0.597 1.00 94.00 83 TRP A CA 1
ATOM 632 C C . TRP A 1 83 ? -14.911 -0.898 1.604 1.00 94.00 83 TRP A C 1
ATOM 634 O O . TRP A 1 83 ? -15.528 0.160 1.710 1.00 94.00 83 TRP A O 1
ATOM 644 N N . GLU A 1 84 ? -15.220 -1.973 2.319 1.00 94.44 84 GLU A N 1
ATOM 645 C CA . GLU A 1 84 ? -16.334 -2.024 3.265 1.00 94.44 84 GLU A CA 1
ATOM 646 C C . GLU A 1 84 ? -15.903 -1.460 4.629 1.00 94.44 84 GLU A C 1
ATOM 648 O O . GLU A 1 84 ? -15.051 -2.063 5.292 1.00 94.44 84 GLU A O 1
ATOM 653 N N . PRO A 1 85 ? -16.456 -0.318 5.082 1.00 93.31 85 PRO A N 1
ATOM 654 C CA . PRO A 1 85 ? -16.143 0.222 6.396 1.00 93.31 85 PRO A CA 1
ATOM 655 C C . PRO A 1 85 ? -16.825 -0.607 7.491 1.00 93.31 85 PRO A C 1
ATOM 657 O O . PRO A 1 85 ? -18.031 -0.848 7.454 1.00 93.31 85 PRO A O 1
ATOM 660 N N . LEU A 1 86 ? -16.057 -1.001 8.502 1.00 93.62 86 LEU A N 1
ATOM 661 C CA . LEU A 1 86 ? -16.518 -1.761 9.659 1.00 93.62 86 LEU A CA 1
ATOM 662 C C . LEU A 1 86 ? -16.197 -0.971 10.930 1.00 93.62 86 LEU A C 1
ATOM 664 O O . LEU A 1 86 ? -15.033 -0.774 11.271 1.00 93.62 86 LEU A O 1
ATOM 668 N N . VAL A 1 87 ? -17.226 -0.518 11.643 1.00 93.19 87 VAL A N 1
ATOM 669 C CA . VAL A 1 87 ? -17.060 0.121 12.956 1.00 93.19 87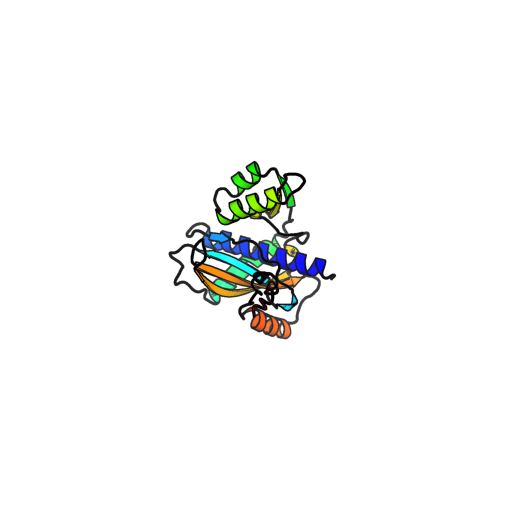 VAL A CA 1
ATOM 670 C C . VAL A 1 87 ? -17.181 -0.956 14.021 1.00 93.19 87 VAL A C 1
ATOM 672 O O . VAL A 1 87 ? -18.244 -1.554 14.183 1.00 93.19 87 VAL A O 1
ATOM 675 N N . VAL A 1 88 ? -16.088 -1.221 14.730 1.00 94.31 88 VAL A N 1
ATOM 676 C CA . VAL A 1 88 ? -16.005 -2.316 15.700 1.00 94.31 88 VAL A CA 1
ATOM 677 C C . VAL A 1 88 ? -15.513 -1.826 17.056 1.00 94.31 88 VAL A C 1
ATOM 679 O O . VAL A 1 88 ? -14.899 -0.764 17.185 1.00 94.31 88 VAL A O 1
ATOM 682 N N . VAL A 1 89 ? -15.776 -2.624 18.087 1.00 94.69 89 VAL A N 1
ATOM 683 C CA . VAL A 1 89 ? -15.186 -2.414 19.412 1.00 94.69 89 VAL A CA 1
ATOM 684 C C . VAL A 1 89 ? -13.698 -2.802 19.406 1.00 94.69 89 VAL A C 1
ATOM 686 O O . VAL A 1 89 ? -13.317 -3.724 18.675 1.00 94.69 89 VAL A O 1
ATOM 689 N N . PRO A 1 90 ? -12.844 -2.157 20.226 1.00 94.06 90 PRO A N 1
ATOM 690 C CA . PRO A 1 90 ? -11.407 -2.427 20.243 1.00 94.06 90 PRO A CA 1
ATOM 691 C C . PRO A 1 90 ? -11.050 -3.894 20.505 1.00 94.06 90 PRO A C 1
ATOM 693 O O . PRO A 1 90 ? -10.104 -4.393 19.909 1.00 94.06 90 PRO A O 1
ATOM 696 N N . SER A 1 91 ? -11.816 -4.609 21.338 1.00 94.31 91 SER A N 1
ATOM 697 C CA . SER A 1 91 ? -11.582 -6.036 21.610 1.00 94.31 91 SER A CA 1
ATOM 698 C C . SER A 1 91 ? -11.680 -6.895 20.347 1.00 94.31 91 SER A C 1
ATOM 700 O O . SER A 1 91 ? -10.786 -7.690 20.082 1.00 94.31 91 SER A O 1
ATOM 702 N N . VAL A 1 92 ? -12.704 -6.670 19.519 1.00 95.06 92 VAL A N 1
ATOM 703 C CA . VAL A 1 92 ? -12.885 -7.381 18.244 1.00 95.06 92 VAL A CA 1
ATOM 704 C C . VAL A 1 92 ? -11.769 -7.022 17.264 1.00 95.06 92 VAL A C 1
ATOM 706 O O . VAL A 1 92 ? -11.231 -7.900 16.597 1.00 95.06 92 VAL A O 1
ATOM 709 N N . ALA A 1 93 ? -11.364 -5.750 17.197 1.00 94.00 93 ALA A N 1
ATOM 710 C CA . ALA A 1 93 ? -10.238 -5.348 16.353 1.00 94.00 93 ALA A CA 1
ATOM 711 C C . ALA A 1 93 ? -8.919 -6.023 16.779 1.00 94.00 93 ALA A C 1
ATOM 713 O O . ALA A 1 93 ? -8.148 -6.452 15.923 1.00 94.00 93 ALA A O 1
ATOM 714 N N . LEU A 1 94 ? -8.668 -6.161 18.086 1.00 95.00 94 LEU A N 1
ATOM 715 C CA . LEU A 1 94 ? -7.495 -6.870 18.609 1.00 95.00 94 LEU A CA 1
ATOM 716 C C . LEU A 1 94 ? -7.519 -8.365 18.266 1.00 95.00 94 LEU A C 1
ATOM 718 O O . LEU A 1 94 ? -6.474 -8.925 17.944 1.00 95.00 94 LEU A O 1
ATOM 722 N N . GLU A 1 95 ? -8.692 -9.001 18.288 1.00 94.50 95 GLU A N 1
ATOM 723 C CA . GLU A 1 95 ? -8.852 -10.399 17.869 1.00 94.50 95 GLU A CA 1
ATOM 724 C C . GLU A 1 95 ? -8.569 -10.579 16.3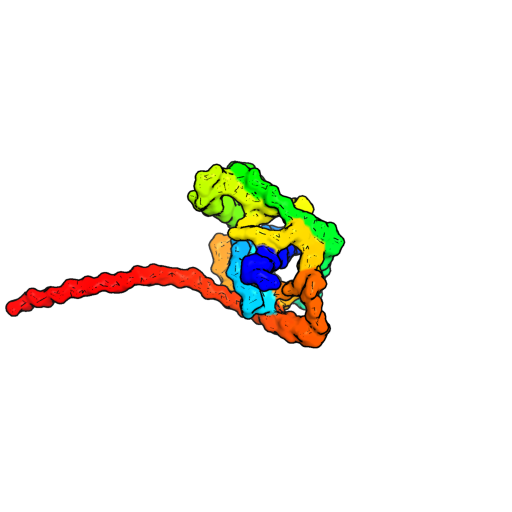70 1.00 94.50 95 GLU A C 1
ATOM 726 O O . GLU A 1 95 ? -7.810 -11.476 15.987 1.00 94.50 95 GLU A O 1
ATOM 731 N N . VAL A 1 96 ? -9.101 -9.685 15.525 1.00 94.19 96 VAL A N 1
ATOM 732 C CA . VAL A 1 96 ? -8.859 -9.681 14.069 1.00 94.19 96 VAL A CA 1
ATOM 733 C C . VAL A 1 96 ? -7.366 -9.548 13.754 1.00 94.19 96 VAL A C 1
ATOM 735 O O . VAL A 1 96 ? -6.847 -10.259 12.893 1.00 94.19 96 VAL A O 1
ATOM 738 N N . PHE A 1 97 ? -6.651 -8.686 14.480 1.00 94.00 97 PHE A N 1
ATOM 739 C CA . PHE A 1 97 ? -5.213 -8.463 14.302 1.00 94.00 97 PHE A CA 1
ATOM 740 C C . PHE A 1 97 ? -4.333 -9.262 15.271 1.00 94.00 97 PHE A C 1
ATOM 742 O O . PHE A 1 97 ? -3.175 -8.912 15.488 1.00 94.00 97 PHE A O 1
ATOM 749 N N . SER A 1 98 ? -4.829 -10.370 15.823 1.00 92.81 98 SER A N 1
ATOM 750 C CA . SER A 1 98 ? -4.076 -11.217 16.767 1.00 92.81 98 SER A CA 1
ATOM 751 C C . SER A 1 98 ? -2.731 -11.726 16.221 1.00 92.81 98 SER A C 1
ATOM 753 O O . SER A 1 98 ? -1.797 -11.951 16.989 1.00 92.81 98 SER A O 1
ATOM 755 N N . HIS A 1 99 ? -2.609 -11.842 14.897 1.00 89.50 99 HIS A N 1
ATOM 756 C CA . HIS A 1 99 ? -1.393 -12.244 14.187 1.00 89.50 99 HIS A CA 1
ATOM 757 C C . HIS A 1 99 ? -0.342 -11.127 14.048 1.00 89.50 99 HIS A C 1
ATOM 759 O O . HIS A 1 99 ? 0.823 -11.436 13.823 1.00 89.50 99 HIS A O 1
ATOM 765 N N . SER A 1 100 ? -0.731 -9.853 14.187 1.00 90.38 100 SER A N 1
ATOM 766 C CA . SER A 1 100 ? 0.127 -8.693 13.923 1.00 90.38 100 SER A CA 1
ATOM 767 C C . SER A 1 100 ? 0.283 -7.821 15.166 1.00 90.38 100 SER A C 1
ATOM 769 O O . SER A 1 100 ? -0.679 -7.250 15.685 1.00 90.38 100 SER A O 1
ATOM 771 N N . ARG A 1 101 ? 1.516 -7.692 15.655 1.00 90.06 101 ARG A N 1
ATOM 772 C CA . ARG A 1 101 ? 1.837 -6.903 16.853 1.00 90.06 101 ARG A CA 1
ATOM 773 C C . ARG A 1 101 ? 1.741 -5.408 16.568 1.00 90.06 101 ARG A C 1
ATOM 775 O O . ARG A 1 101 ? 1.179 -4.667 17.371 1.00 90.06 101 ARG A O 1
ATOM 782 N N . CYS A 1 102 ? 2.226 -4.972 15.408 1.00 90.50 102 CYS A N 1
ATOM 783 C CA . CYS A 1 102 ? 2.172 -3.582 14.976 1.00 90.50 102 CYS A CA 1
ATOM 784 C C . CYS A 1 102 ? 0.722 -3.101 14.841 1.00 90.50 102 CYS A C 1
ATOM 786 O O . CYS A 1 102 ? 0.368 -2.050 15.379 1.00 90.50 102 CYS A O 1
ATOM 788 N N . LYS A 1 103 ? -0.150 -3.892 14.198 1.00 91.25 103 LYS A N 1
ATOM 789 C CA . LYS A 1 103 ? -1.568 -3.531 14.058 1.00 91.25 103 LYS A CA 1
ATOM 790 C C . LYS A 1 103 ? -2.287 -3.511 15.408 1.00 91.25 103 LYS A C 1
ATOM 792 O O . LYS A 1 103 ? -3.126 -2.642 15.620 1.00 91.25 103 LYS A O 1
ATOM 797 N N . GLN A 1 104 ? -1.946 -4.393 16.352 1.00 92.56 104 GLN A N 1
ATOM 798 C CA . GLN A 1 104 ? -2.510 -4.340 17.710 1.00 92.56 104 GLN A CA 1
ATOM 799 C C . GLN A 1 104 ? -2.160 -3.043 18.447 1.00 92.56 104 GLN A C 1
ATOM 801 O O . GLN A 1 104 ? -3.032 -2.465 19.098 1.00 92.56 104 GLN A O 1
ATOM 806 N N . GLU A 1 105 ? -0.920 -2.559 18.339 1.00 92.00 105 GLU A N 1
ATOM 807 C CA . GLU A 1 105 ? -0.542 -1.259 18.909 1.00 92.00 105 GLU A CA 1
ATOM 808 C C . GLU A 1 105 ? -1.280 -0.103 18.217 1.00 92.00 105 GLU A C 1
ATOM 810 O O . GLU A 1 105 ? -1.799 0.787 18.895 1.00 92.00 105 GLU A O 1
ATOM 815 N N . GLU A 1 106 ? -1.447 -0.158 16.891 1.00 90.94 106 GLU A N 1
ATOM 816 C CA . GLU A 1 106 ? -2.247 0.831 16.157 1.00 90.94 106 GLU A CA 1
ATOM 817 C C . GLU A 1 106 ? -3.722 0.829 16.603 1.00 90.94 106 GLU A C 1
ATOM 819 O O . GLU A 1 106 ? -4.316 1.895 16.788 1.00 90.94 106 GLU A O 1
ATOM 824 N N . VAL A 1 107 ? -4.319 -0.346 16.848 1.00 92.25 107 VAL A N 1
ATOM 825 C CA . VAL A 1 107 ? -5.682 -0.458 17.400 1.00 92.25 107 VAL A CA 1
ATOM 826 C C . VAL A 1 107 ? -5.768 0.208 18.768 1.00 92.25 107 VAL A C 1
ATOM 828 O O . VAL A 1 107 ? -6.695 0.985 18.999 1.00 92.25 107 VAL A O 1
ATOM 831 N N . LYS A 1 108 ? -4.816 -0.058 19.672 1.00 92.06 108 LYS A N 1
ATOM 832 C CA . LYS A 1 108 ? -4.794 0.552 21.013 1.00 92.06 108 LYS A CA 1
ATOM 833 C C . LYS A 1 108 ? -4.677 2.073 20.932 1.00 92.06 108 LYS A C 1
ATOM 835 O O . LYS A 1 108 ? -5.392 2.778 21.645 1.00 92.06 108 LYS A O 1
ATOM 840 N N . GLN A 1 109 ? -3.822 2.581 20.043 1.00 90.19 109 GLN A N 1
ATOM 841 C CA . GLN A 1 109 ? -3.646 4.016 19.831 1.00 90.19 109 GLN A CA 1
ATOM 842 C C . GLN A 1 109 ? -4.912 4.671 19.258 1.00 90.19 109 GLN A C 1
ATOM 844 O O . GLN A 1 109 ? -5.355 5.700 19.761 1.00 90.19 109 GLN A O 1
ATOM 849 N N . LYS A 1 110 ? -5.544 4.072 18.243 1.00 88.81 110 LYS A N 1
ATOM 850 C CA . LYS A 1 110 ? -6.795 4.605 17.678 1.00 88.81 110 LYS A CA 1
ATOM 851 C C . LYS A 1 110 ? -7.958 4.520 18.659 1.00 88.81 110 LYS A C 1
ATOM 853 O O . LYS A 1 110 ? -8.783 5.427 18.702 1.00 88.81 110 LYS A O 1
ATOM 858 N N . ALA A 1 111 ? -8.014 3.465 19.467 1.00 89.75 111 ALA A N 1
ATOM 859 C CA . ALA A 1 111 ? -9.032 3.312 20.497 1.00 89.75 111 ALA A CA 1
ATOM 860 C C . ALA A 1 111 ? -8.917 4.390 21.587 1.00 89.75 111 ALA A C 1
ATOM 862 O O . ALA A 1 111 ? -9.943 4.902 22.023 1.00 89.75 111 ALA A O 1
ATOM 863 N N . SER A 1 112 ? -7.699 4.772 21.995 1.00 88.94 112 SER A N 1
ATOM 864 C CA . SER A 1 112 ? -7.496 5.815 23.014 1.00 88.94 112 SER A CA 1
ATOM 865 C C . SER A 1 112 ? -7.809 7.227 22.513 1.00 88.94 112 SER A C 1
ATOM 867 O O . SER A 1 112 ? -8.229 8.077 23.295 1.00 88.94 112 SER A O 1
ATOM 869 N N . GLN A 1 113 ? -7.649 7.473 21.211 1.00 86.62 113 GLN A N 1
ATOM 870 C CA . GLN A 1 113 ? -7.986 8.746 20.566 1.00 86.62 113 GLN A CA 1
ATOM 871 C C . GLN A 1 113 ? -9.471 8.858 20.187 1.00 86.62 113 GLN A C 1
ATOM 873 O O . GLN A 1 113 ? -9.953 9.953 19.899 1.00 86.62 113 GLN A O 1
ATOM 878 N N . SER A 1 114 ? -10.203 7.740 20.162 1.00 84.19 114 SER A N 1
ATOM 879 C CA . SER A 1 114 ? -11.597 7.693 19.724 1.00 84.19 114 SER A CA 1
ATOM 880 C C . SER A 1 114 ? -12.550 8.137 20.841 1.00 84.19 114 SER A C 1
ATOM 882 O O . SER A 1 114 ? -12.691 7.428 21.840 1.00 84.19 114 SER A O 1
ATOM 884 N N . PRO A 1 115 ? -13.284 9.257 20.685 1.00 81.50 115 PRO A N 1
ATOM 885 C CA . PRO A 1 115 ? -14.228 9.723 21.703 1.00 81.50 115 PRO A CA 1
ATOM 886 C C . PRO A 1 115 ? -15.437 8.789 21.861 1.00 81.50 115 PRO A C 1
ATOM 888 O O . PRO A 1 115 ? -16.084 8.785 22.904 1.00 81.50 115 PRO A O 1
ATOM 891 N N . THR A 1 116 ? -15.749 7.993 20.835 1.00 81.62 116 THR A N 1
ATOM 892 C CA . THR A 1 116 ? -16.850 7.018 20.844 1.00 81.62 116 THR A CA 1
ATOM 893 C C . THR A 1 116 ? -16.415 5.635 21.328 1.00 81.62 116 THR A C 1
ATOM 895 O O . THR A 1 116 ? -17.256 4.746 21.437 1.00 81.62 116 THR A O 1
ATOM 898 N N . GLY A 1 117 ? -15.118 5.427 21.597 1.00 83.12 117 GLY A N 1
ATOM 899 C CA . GLY A 1 117 ? -14.571 4.137 22.025 1.00 83.12 117 GLY A CA 1
ATOM 900 C C . GLY A 1 117 ? -14.635 3.041 20.955 1.00 83.12 117 GLY A C 1
ATOM 901 O O . GLY A 1 117 ? -14.570 1.861 21.290 1.00 83.12 117 GLY A O 1
ATOM 902 N N . THR A 1 118 ? -14.780 3.408 19.677 1.00 89.44 118 THR A N 1
ATOM 903 C CA . THR A 1 118 ? -14.840 2.470 18.539 1.00 89.44 118 THR A CA 1
ATOM 904 C C . THR A 1 118 ? -13.669 2.670 17.584 1.00 89.44 118 THR A C 1
ATOM 906 O O . THR A 1 118 ? -13.092 3.758 17.515 1.00 89.44 118 THR A O 1
ATOM 909 N N . VAL A 1 119 ? -13.318 1.617 16.842 1.00 92.19 119 VAL A N 1
ATOM 910 C CA . VAL A 1 119 ? -12.243 1.616 15.841 1.00 92.19 119 VAL A CA 1
ATOM 911 C C . VAL A 1 119 ? -12.838 1.312 14.470 1.00 92.19 119 VAL A C 1
ATOM 913 O O . VAL A 1 119 ? -13.647 0.398 14.320 1.00 92.19 119 VAL A O 1
ATOM 916 N N . MET A 1 120 ? -12.437 2.091 13.465 1.00 92.06 120 MET A N 1
ATOM 917 C CA . MET A 1 120 ? -12.851 1.894 12.078 1.00 92.06 120 MET A CA 1
ATOM 918 C C . MET A 1 120 ? -11.846 1.003 11.345 1.00 92.06 120 MET A C 1
ATOM 920 O O . MET A 1 120 ? -10.675 1.361 11.196 1.00 92.06 120 MET A O 1
ATOM 924 N N . LEU A 1 121 ? -12.324 -0.141 10.868 1.00 93.94 121 LEU A N 1
ATOM 925 C CA . LEU A 1 121 ? -11.612 -1.049 9.975 1.00 93.94 121 LEU A CA 1
ATOM 926 C C . LEU A 1 121 ? -12.172 -0.920 8.558 1.00 93.94 121 LEU A C 1
ATOM 928 O O . LEU A 1 121 ? -13.303 -0.476 8.369 1.00 93.94 121 LEU A O 1
ATOM 932 N N . HIS A 1 122 ? -11.392 -1.337 7.569 1.00 94.69 122 HIS A N 1
ATOM 933 C CA . HIS A 1 122 ? -11.858 -1.488 6.195 1.00 94.69 122 HIS A CA 1
ATOM 934 C C . HIS A 1 122 ? -11.598 -2.917 5.738 1.00 94.69 122 HIS A C 1
ATOM 936 O O . HIS A 1 122 ? -10.480 -3.416 5.875 1.00 94.69 122 HIS A O 1
ATOM 942 N N . ARG A 1 123 ? -12.627 -3.570 5.201 1.00 94.75 123 ARG A N 1
ATOM 943 C CA . ARG A 1 123 ? -12.525 -4.896 4.596 1.00 94.75 123 ARG A CA 1
ATOM 944 C C . ARG A 1 123 ? -12.492 -4.773 3.076 1.00 94.75 123 ARG A C 1
ATOM 946 O O . ARG A 1 123 ? -13.280 -4.032 2.497 1.00 94.75 123 ARG A O 1
ATOM 953 N N . CYS A 1 124 ? -11.599 -5.523 2.442 1.00 94.19 124 CYS A N 1
ATOM 954 C CA . CYS A 1 124 ? -11.499 -5.672 0.995 1.00 94.19 124 CYS A CA 1
ATOM 955 C C . CYS A 1 124 ? -11.338 -7.156 0.664 1.00 94.19 124 CYS A C 1
ATOM 957 O O . CYS A 1 124 ? -10.267 -7.739 0.847 1.00 94.19 124 CYS A O 1
ATOM 959 N N . GLY A 1 125 ? -12.428 -7.792 0.227 1.00 91.31 125 GLY A N 1
ATOM 960 C CA . GLY A 1 125 ? -12.467 -9.245 0.047 1.00 91.31 125 GLY A CA 1
ATOM 961 C C . GLY A 1 125 ? -12.191 -9.975 1.365 1.00 91.31 125 GLY A C 1
ATOM 962 O O . GLY A 1 125 ? -12.946 -9.834 2.330 1.00 91.31 125 GLY A O 1
ATOM 963 N N . ASP A 1 126 ? -11.096 -10.728 1.417 1.00 89.25 126 ASP A N 1
ATOM 964 C CA . ASP A 1 126 ? -10.699 -11.514 2.594 1.00 89.25 126 ASP A CA 1
ATOM 965 C C . ASP A 1 126 ? -9.711 -10.788 3.515 1.00 89.25 126 ASP A C 1
ATOM 967 O O . ASP A 1 126 ? -9.316 -11.324 4.549 1.00 89.25 126 ASP A O 1
ATOM 971 N N . HIS A 1 127 ? -9.324 -9.562 3.161 1.00 91.31 127 HIS A N 1
ATOM 972 C CA . HIS A 1 127 ? -8.336 -8.789 3.901 1.00 91.31 127 HIS A CA 1
ATOM 973 C C . HIS A 1 127 ? -8.980 -7.649 4.681 1.00 91.31 127 HIS A C 1
ATOM 975 O O . HIS A 1 127 ? -9.907 -6.988 4.206 1.00 91.31 127 HIS A O 1
ATOM 981 N N . VAL A 1 128 ? -8.483 -7.420 5.895 1.00 93.50 128 VAL A N 1
ATOM 982 C CA . VAL A 1 128 ? -8.944 -6.358 6.796 1.00 93.50 128 VAL A CA 1
ATOM 983 C C . VAL A 1 128 ? -7.760 -5.475 7.158 1.00 93.50 128 VAL A C 1
ATOM 985 O O . VAL A 1 128 ? -6.682 -5.972 7.483 1.00 93.50 128 VAL A O 1
ATOM 988 N N . LEU A 1 129 ? -7.957 -4.160 7.121 1.00 92.06 129 LEU A N 1
ATOM 989 C CA . LEU A 1 129 ? -6.907 -3.190 7.415 1.00 92.06 129 LEU A CA 1
ATOM 990 C C . LEU A 1 129 ? -7.407 -1.991 8.218 1.00 92.06 129 LEU A C 1
ATOM 992 O O . LEU A 1 129 ? -8.601 -1.685 8.277 1.00 92.06 129 LEU A O 1
ATOM 996 N N . LEU A 1 130 ? -6.447 -1.294 8.817 1.00 90.81 130 LEU A N 1
ATOM 997 C CA . LEU A 1 130 ? -6.622 -0.021 9.503 1.00 90.81 130 LEU A CA 1
ATOM 998 C C . LEU A 1 130 ? -6.191 1.104 8.562 1.00 90.81 130 LEU A C 1
ATOM 1000 O O . LEU A 1 130 ? -5.087 1.083 8.033 1.00 90.81 130 LEU A O 1
ATOM 1004 N N . SER A 1 131 ? -7.048 2.104 8.370 1.00 86.50 131 SER A N 1
ATOM 1005 C CA . SER A 1 131 ? -6.714 3.297 7.583 1.00 86.50 131 SER A CA 1
ATOM 1006 C C . SER A 1 131 ? -6.704 4.529 8.481 1.00 86.50 131 SER A C 1
ATOM 1008 O O . SER A 1 131 ? -7.467 4.601 9.448 1.00 86.50 131 SER A O 1
ATOM 1010 N N . ALA A 1 132 ? -5.828 5.492 8.198 1.00 81.38 132 ALA A N 1
ATOM 1011 C CA . ALA A 1 132 ? -5.800 6.792 8.875 1.00 81.38 132 ALA A CA 1
ATOM 1012 C C . ALA A 1 132 ? -6.949 7.718 8.426 1.00 81.38 132 ALA A C 1
ATOM 1014 O O . ALA A 1 132 ? -7.266 8.693 9.101 1.00 81.38 132 ALA A O 1
ATOM 1015 N N . GLY A 1 133 ? -7.601 7.411 7.301 1.00 86.44 133 GLY A N 1
ATOM 1016 C CA . GLY A 1 133 ? -8.687 8.221 6.757 1.00 86.44 133 GLY A CA 1
ATOM 1017 C C . GLY A 1 133 ? -9.536 7.480 5.721 1.00 86.44 133 GLY A C 1
ATOM 1018 O O . GLY A 1 133 ? -9.408 6.262 5.573 1.00 86.44 133 GLY A O 1
ATOM 1019 N N . PRO A 1 134 ? -10.401 8.196 4.983 1.00 90.06 134 PRO A N 1
ATOM 1020 C CA . PRO A 1 134 ? -11.251 7.582 3.968 1.00 90.06 134 PRO A CA 1
ATOM 1021 C C . PRO A 1 134 ? -10.433 6.952 2.833 1.00 90.06 134 PRO A C 1
ATOM 1023 O O . PRO A 1 134 ? -9.347 7.430 2.486 1.00 90.06 134 PRO A O 1
ATOM 1026 N N . LEU A 1 135 ? -10.993 5.897 2.248 1.00 92.38 135 LEU A N 1
ATOM 1027 C CA . LEU A 1 135 ? -10.496 5.219 1.052 1.00 92.38 135 LEU A CA 1
ATOM 1028 C C . LEU A 1 135 ? -11.405 5.539 -0.145 1.00 92.38 135 LEU A C 1
ATOM 1030 O O . LEU A 1 135 ? -12.483 6.115 0.010 1.00 92.38 135 LEU A O 1
ATOM 1034 N N . VAL A 1 136 ? -10.966 5.183 -1.350 1.00 93.75 136 VAL A N 1
ATOM 1035 C CA . VAL A 1 136 ? -11.817 5.232 -2.547 1.00 93.75 136 VAL A CA 1
ATOM 1036 C C . VAL A 1 136 ? -12.930 4.190 -2.444 1.00 93.75 136 VAL A C 1
ATOM 1038 O O . VAL A 1 136 ? -12.855 3.272 -1.638 1.00 93.75 136 VAL A O 1
ATOM 1041 N N . GLY A 1 137 ? -13.970 4.298 -3.272 1.00 91.19 137 GLY A N 1
ATOM 1042 C CA . GLY A 1 137 ? -15.104 3.371 -3.182 1.00 91.19 137 GLY A CA 1
ATOM 1043 C C . GLY A 1 137 ? -14.760 1.920 -3.542 1.00 91.19 137 GLY A C 1
ATOM 1044 O O . GLY A 1 137 ? -15.301 0.994 -2.940 1.00 91.19 137 GLY A O 1
ATOM 1045 N N . ARG A 1 138 ? -13.871 1.712 -4.524 1.00 94.88 138 ARG A N 1
ATOM 1046 C CA . ARG A 1 138 ? -13.548 0.385 -5.074 1.00 94.88 138 ARG A CA 1
ATOM 1047 C C . ARG A 1 138 ? -12.110 0.265 -5.563 1.00 94.88 138 ARG A C 1
ATOM 1049 O O . ARG A 1 138 ? -11.519 1.260 -5.982 1.00 94.88 138 ARG A O 1
ATOM 1056 N N . THR A 1 139 ? -11.574 -0.954 -5.571 1.00 95.50 139 THR A N 1
ATOM 1057 C CA . THR A 1 139 ? -10.217 -1.249 -6.060 1.00 95.50 139 THR A CA 1
ATOM 1058 C C . THR A 1 139 ? -10.049 -0.973 -7.555 1.00 95.50 139 THR A C 1
ATOM 1060 O O . THR A 1 139 ? -8.972 -0.541 -7.960 1.00 95.50 139 THR A O 1
ATOM 1063 N N . GLY A 1 140 ? -11.105 -1.118 -8.367 1.00 94.00 140 GLY A N 1
ATOM 1064 C CA . GLY A 1 140 ? -11.067 -0.868 -9.813 1.00 94.00 140 GLY A CA 1
ATOM 1065 C C . GLY A 1 140 ? -10.819 0.593 -10.195 1.00 94.00 140 GLY A C 1
ATOM 1066 O O . GLY A 1 140 ? -10.469 0.891 -11.336 1.00 94.00 140 GLY A O 1
ATOM 1067 N N . LEU A 1 141 ? -10.938 1.525 -9.242 1.00 93.31 141 LEU A N 1
ATOM 1068 C CA . LEU A 1 141 ? -10.573 2.923 -9.465 1.00 93.31 141 LEU A CA 1
ATOM 1069 C C . LEU A 1 141 ? -9.058 3.108 -9.620 1.00 93.31 141 LEU A C 1
ATOM 1071 O O . LEU A 1 141 ? -8.645 4.076 -10.256 1.00 93.31 141 LEU A O 1
ATOM 1075 N N . CYS A 1 142 ? -8.242 2.194 -9.087 1.00 92.69 142 CYS A N 1
ATOM 1076 C CA . CYS A 1 142 ? -6.786 2.207 -9.194 1.00 92.69 142 CYS A CA 1
ATOM 1077 C C . CYS A 1 142 ? -6.316 1.573 -10.518 1.00 92.69 142 CYS A C 1
ATOM 1079 O O . CYS A 1 142 ? -5.738 0.496 -10.505 1.00 92.69 142 CYS A O 1
ATOM 1081 N N . SER A 1 143 ? -6.586 2.215 -11.660 1.00 90.75 143 SER A N 1
ATOM 1082 C CA . SER A 1 143 ? -6.405 1.623 -13.003 1.00 90.75 143 SER A CA 1
ATOM 1083 C C . SER A 1 143 ? -4.943 1.326 -13.376 1.00 90.75 143 SER A C 1
ATOM 1085 O O . SER A 1 143 ? -4.509 0.172 -13.367 1.00 90.75 143 SER A O 1
ATOM 1087 N N . GLN A 1 144 ? -4.151 2.352 -13.713 1.00 94.00 144 GLN A N 1
ATOM 1088 C CA . GLN A 1 144 ? -2.737 2.150 -14.036 1.00 94.00 144 GLN A CA 1
ATOM 1089 C C . GLN A 1 144 ? -1.994 1.985 -12.716 1.00 94.00 144 GLN A C 1
ATOM 1091 O O . GLN A 1 144 ? -2.028 2.895 -11.893 1.00 94.00 144 GLN A O 1
ATOM 1096 N N . TYR A 1 145 ? -1.358 0.839 -12.481 1.00 97.12 145 TYR A N 1
ATOM 1097 C CA . TYR A 1 145 ? -0.707 0.519 -11.209 1.00 97.12 145 TYR A CA 1
ATOM 1098 C C . TYR A 1 145 ? 0.614 -0.210 -11.457 1.00 97.12 145 TYR A C 1
ATOM 1100 O O . TYR A 1 145 ? 0.654 -1.172 -12.225 1.00 97.12 145 TYR A O 1
ATOM 1108 N N . ASP A 1 146 ? 1.681 0.240 -10.801 1.00 97.25 146 ASP A N 1
ATOM 1109 C CA . ASP A 1 146 ? 3.013 -0.364 -10.836 1.00 97.25 146 ASP A CA 1
ATOM 1110 C C . ASP A 1 146 ? 3.644 -0.338 -9.441 1.00 97.25 146 ASP A C 1
ATOM 1112 O O . ASP A 1 146 ? 3.696 0.712 -8.799 1.00 97.25 146 ASP A O 1
ATOM 1116 N N . VAL A 1 147 ? 4.208 -1.466 -9.011 1.00 97.31 147 VAL A N 1
ATOM 1117 C CA . VAL A 1 147 ? 5.134 -1.517 -7.871 1.00 97.31 147 VAL A CA 1
ATOM 1118 C C . VAL A 1 147 ? 6.530 -1.204 -8.397 1.00 97.31 147 VAL A C 1
ATOM 1120 O O . VAL A 1 147 ? 7.029 -1.874 -9.304 1.00 97.31 147 VAL A O 1
ATOM 1123 N N . THR A 1 148 ? 7.148 -0.146 -7.880 1.00 96.12 148 THR A N 1
ATOM 1124 C CA . THR A 1 148 ? 8.343 0.459 -8.484 1.00 96.12 148 THR A CA 1
ATOM 1125 C C . THR A 1 148 ? 9.628 0.122 -7.756 1.00 96.12 148 THR A C 1
ATOM 1127 O O . THR A 1 148 ? 10.650 -0.043 -8.419 1.00 96.12 148 THR A O 1
ATOM 1130 N N . ALA A 1 149 ? 9.601 0.024 -6.428 1.00 95.25 149 ALA A N 1
ATOM 1131 C CA . ALA A 1 149 ? 10.789 -0.265 -5.636 1.00 95.25 149 ALA A CA 1
ATOM 1132 C C . ALA A 1 149 ? 10.442 -0.810 -4.245 1.00 95.25 149 ALA A C 1
ATOM 1134 O O . ALA A 1 149 ? 9.342 -0.599 -3.735 1.00 95.25 149 ALA A O 1
ATOM 1135 N N . LEU A 1 150 ? 11.418 -1.473 -3.625 1.00 95.12 150 LEU A N 1
ATOM 1136 C CA . LEU A 1 150 ? 11.438 -1.794 -2.201 1.00 95.12 150 LEU A CA 1
ATOM 1137 C C . LEU A 1 150 ? 12.784 -1.324 -1.651 1.00 95.12 150 LEU A C 1
ATOM 1139 O O . LEU A 1 150 ? 13.831 -1.785 -2.108 1.00 95.12 150 LEU A O 1
ATOM 1143 N N . HIS A 1 151 ? 12.762 -0.403 -0.699 1.00 94.19 151 HIS A N 1
ATOM 1144 C CA . HIS A 1 151 ? 13.966 0.168 -0.106 1.00 94.19 151 HIS A CA 1
ATOM 1145 C C . HIS A 1 151 ? 14.108 -0.277 1.344 1.00 94.19 151 HIS A C 1
ATOM 1147 O O . HIS A 1 151 ? 13.126 -0.276 2.078 1.00 94.19 151 HIS A O 1
ATOM 1153 N N . SER A 1 152 ? 15.321 -0.603 1.781 1.00 92.38 152 SER A N 1
ATOM 1154 C CA . SER A 1 152 ? 15.605 -0.834 3.200 1.00 92.38 152 SER A CA 1
ATOM 1155 C C . SER A 1 152 ? 15.758 0.505 3.920 1.00 92.38 152 SER A C 1
ATOM 1157 O O . SER A 1 152 ? 16.573 1.330 3.510 1.00 92.38 152 SER A O 1
ATOM 1159 N N . LEU A 1 153 ? 14.979 0.720 4.981 1.00 90.56 153 LEU A N 1
ATOM 1160 C CA . LEU A 1 153 ? 15.029 1.928 5.815 1.00 90.56 153 LEU A CA 1
ATOM 1161 C C . LEU A 1 153 ? 15.973 1.780 7.019 1.00 90.56 153 LEU A C 1
ATOM 1163 O O . LEU A 1 153 ? 16.385 2.784 7.596 1.00 90.56 153 LEU A O 1
ATOM 1167 N N . GLY A 1 154 ? 16.327 0.543 7.377 1.00 89.19 154 GLY A N 1
ATOM 1168 C CA . GLY A 1 154 ? 17.160 0.209 8.534 1.00 89.19 154 GLY A CA 1
ATOM 1169 C C . GLY A 1 154 ? 16.402 -0.604 9.582 1.00 89.19 154 GLY A C 1
ATOM 1170 O O . GLY A 1 154 ? 15.263 -1.016 9.362 1.00 89.19 154 GLY A O 1
ATOM 1171 N N . GLU A 1 155 ? 17.050 -0.872 10.713 1.00 89.56 155 GLU A N 1
ATOM 1172 C CA . GLU A 1 155 ? 16.433 -1.602 11.823 1.00 89.56 155 GLU A CA 1
ATOM 1173 C C . GLU A 1 155 ? 15.411 -0.729 12.558 1.00 89.56 155 GLU A C 1
ATOM 1175 O O . GLU A 1 155 ? 15.671 0.428 12.892 1.00 89.56 155 GLU A O 1
ATOM 1180 N N . GLY A 1 156 ? 14.240 -1.303 12.818 1.00 86.06 156 GLY A N 1
ATOM 1181 C CA . GLY A 1 156 ? 13.192 -0.718 13.640 1.00 86.06 156 GLY A CA 1
ATOM 1182 C C . GLY A 1 156 ? 12.790 -1.642 14.792 1.00 86.06 156 GLY A C 1
ATOM 1183 O O . GLY A 1 156 ? 13.348 -2.727 14.954 1.00 86.06 156 GLY A O 1
ATOM 1184 N N . PRO A 1 157 ? 11.776 -1.254 15.584 1.00 82.44 157 PRO A N 1
ATOM 1185 C CA . PRO A 1 157 ? 11.365 -1.997 16.781 1.00 82.44 157 PRO A CA 1
ATOM 1186 C C . PRO A 1 157 ? 10.870 -3.423 16.494 1.00 82.44 157 PRO A C 1
ATOM 1188 O O . PRO A 1 157 ? 10.868 -4.261 1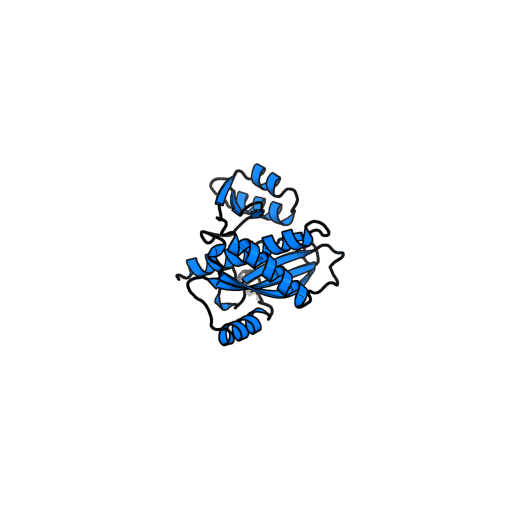7.391 1.00 82.44 157 PRO A O 1
ATOM 1191 N N . TRP A 1 158 ? 10.453 -3.697 15.256 1.00 84.69 158 TRP A N 1
ATOM 1192 C CA . TRP A 1 158 ? 9.895 -4.984 14.835 1.00 84.69 158 TRP A CA 1
ATOM 1193 C C . TRP A 1 158 ? 10.829 -5.792 13.922 1.00 84.69 158 TRP A C 1
ATOM 1195 O O . TRP A 1 158 ? 10.459 -6.891 13.527 1.00 84.69 158 TRP A O 1
ATOM 1205 N N . GLY A 1 159 ? 12.018 -5.271 13.593 1.00 88.88 159 GLY A N 1
ATOM 1206 C CA . GLY A 1 159 ? 12.961 -5.878 12.646 1.00 88.88 159 GLY A CA 1
ATOM 1207 C C . GLY A 1 159 ? 13.395 -4.916 11.540 1.00 88.88 159 GLY A C 1
ATOM 1208 O O . GLY A 1 159 ? 13.225 -3.699 11.659 1.00 88.88 159 GLY A O 1
ATOM 1209 N N . LEU A 1 160 ? 13.963 -5.454 10.458 1.00 92.50 160 LEU A N 1
ATOM 1210 C CA . LEU A 1 160 ? 14.411 -4.669 9.309 1.00 92.50 160 LEU A CA 1
ATOM 1211 C C . LEU A 1 160 ? 13.214 -4.040 8.579 1.00 92.50 160 LEU A C 1
ATOM 1213 O O . LEU A 1 160 ? 12.430 -4.722 7.917 1.00 92.50 160 LEU A O 1
ATOM 1217 N N . GLN A 1 161 ? 13.092 -2.718 8.669 1.00 92.88 161 GLN A N 1
ATOM 1218 C CA . GLN A 1 161 ? 12.017 -1.970 8.030 1.00 92.88 161 GLN A CA 1
ATOM 1219 C C . GLN A 1 161 ? 12.322 -1.733 6.558 1.00 92.88 161 GLN A C 1
ATOM 1221 O O . GLN A 1 161 ? 13.424 -1.323 6.174 1.00 92.88 161 GLN A O 1
ATOM 1226 N N . ARG A 1 162 ? 11.311 -1.952 5.722 1.00 94.06 162 ARG A N 1
ATOM 1227 C CA . ARG A 1 162 ? 11.374 -1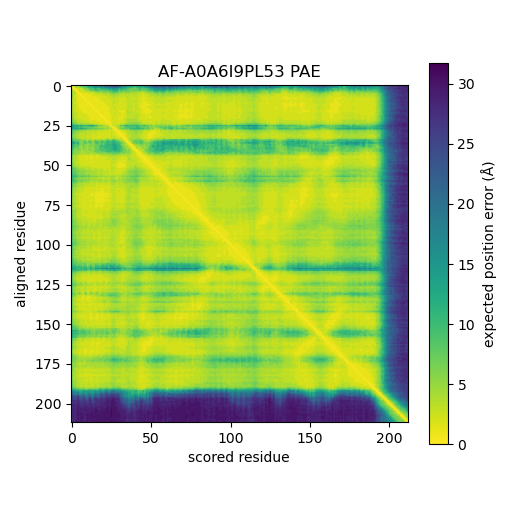.731 4.282 1.00 94.06 162 ARG A CA 1
ATOM 1228 C C . ARG A 1 162 ? 10.212 -0.876 3.826 1.00 94.06 162 ARG A C 1
ATOM 1230 O O . ARG A 1 162 ? 9.101 -1.018 4.315 1.00 94.06 162 ARG A O 1
ATOM 1237 N N . ARG A 1 163 ? 10.469 -0.021 2.845 1.00 94.19 163 ARG A N 1
ATOM 1238 C CA . ARG A 1 163 ? 9.471 0.817 2.191 1.00 94.19 163 ARG A CA 1
ATOM 1239 C C . ARG A 1 163 ? 9.205 0.299 0.798 1.00 94.19 163 ARG A C 1
ATOM 1241 O O . ARG A 1 163 ? 10.060 0.414 -0.081 1.00 94.19 163 ARG A O 1
ATOM 1248 N N . ALA A 1 164 ? 8.022 -0.263 0.601 1.00 94.94 164 ALA A N 1
ATOM 1249 C CA . ALA A 1 164 ? 7.519 -0.607 -0.714 1.00 94.94 164 ALA A CA 1
ATOM 1250 C C . ALA A 1 164 ? 6.898 0.641 -1.343 1.00 94.94 164 ALA A C 1
ATOM 1252 O O . ALA A 1 164 ? 6.110 1.341 -0.706 1.00 94.94 164 ALA A O 1
ATOM 1253 N N . GLN A 1 165 ? 7.262 0.927 -2.587 1.00 94.94 165 GLN A N 1
ATOM 1254 C CA . GLN A 1 165 ? 6.778 2.079 -3.334 1.00 94.94 165 GLN A CA 1
ATOM 1255 C C . GLN A 1 165 ? 6.068 1.643 -4.599 1.00 94.94 165 GLN A C 1
ATOM 1257 O O . GLN A 1 165 ? 6.452 0.668 -5.251 1.00 94.94 165 GLN A O 1
ATOM 1262 N N . GLY A 1 166 ? 5.059 2.419 -4.971 1.00 95.31 166 GLY A N 1
ATOM 1263 C CA . GLY A 1 166 ? 4.390 2.250 -6.241 1.00 95.31 166 GLY A CA 1
ATOM 1264 C C . GLY A 1 166 ? 3.883 3.554 -6.827 1.00 95.31 166 GLY A C 1
ATOM 1265 O O . GLY A 1 166 ? 3.867 4.613 -6.196 1.00 95.31 166 GLY A O 1
ATOM 1266 N N . LEU A 1 167 ? 3.470 3.453 -8.081 1.00 96.25 167 LEU A N 1
ATOM 1267 C CA . LEU A 1 167 ? 2.846 4.517 -8.840 1.00 96.25 167 LEU A CA 1
ATOM 1268 C C . LEU A 1 167 ? 1.481 4.042 -9.302 1.00 96.25 167 LEU A C 1
ATOM 1270 O O . LEU A 1 167 ? 1.340 2.926 -9.803 1.00 96.25 167 LEU A O 1
ATOM 1274 N N . SER A 1 168 ? 0.479 4.903 -9.157 1.00 95.88 168 SER A N 1
ATOM 1275 C CA . SER A 1 168 ? -0.831 4.617 -9.704 1.00 95.88 168 SER A CA 1
ATOM 1276 C C . SER A 1 168 ? -1.534 5.864 -10.208 1.00 95.88 168 SER A C 1
ATOM 1278 O O . SER A 1 168 ? -1.337 6.956 -9.673 1.00 95.88 168 SER A O 1
ATOM 1280 N N . LEU A 1 169 ? -2.356 5.685 -11.239 1.00 94.81 169 LEU A N 1
ATOM 1281 C CA . LEU A 1 169 ? -3.248 6.701 -11.763 1.00 94.81 169 LEU A CA 1
ATOM 1282 C C . LEU A 1 169 ? -4.685 6.173 -11.878 1.00 94.81 169 LEU A C 1
ATOM 1284 O O . LEU A 1 169 ? -4.880 5.018 -12.281 1.00 94.81 169 LEU A O 1
ATOM 1288 N N . PRO A 1 170 ? -5.682 7.006 -11.522 1.00 93.62 170 PRO A N 1
ATOM 1289 C CA . PRO A 1 170 ? -7.069 6.583 -11.498 1.00 93.62 170 PRO A CA 1
ATOM 1290 C C . PRO A 1 170 ? -7.591 6.316 -12.907 1.00 93.62 170 PRO A C 1
ATOM 1292 O O . PRO A 1 170 ? -7.079 6.866 -13.880 1.00 93.62 170 PRO A O 1
ATOM 1295 N N . LEU A 1 171 ? -8.669 5.536 -13.014 1.00 88.38 171 LEU A N 1
ATOM 1296 C CA . LEU A 1 171 ? -9.305 5.197 -14.296 1.00 88.38 171 LEU A CA 1
ATOM 1297 C C . LEU A 1 171 ? -9.636 6.426 -15.164 1.00 88.38 171 LEU A C 1
ATOM 1299 O O . LEU A 1 171 ? -9.571 6.369 -16.386 1.00 88.38 171 LEU A O 1
ATOM 1303 N N . GLN A 1 172 ? -9.974 7.554 -14.541 1.00 88.31 172 GLN A N 1
ATOM 1304 C CA . GLN A 1 172 ? -10.318 8.795 -15.236 1.00 88.31 172 GLN A CA 1
ATOM 1305 C C . GLN A 1 172 ? -9.093 9.589 -15.725 1.00 88.31 172 GLN A C 1
ATOM 1307 O O . GLN A 1 172 ? -9.262 10.593 -16.415 1.00 88.31 172 GLN A O 1
ATOM 1312 N N . MET A 1 173 ? -7.871 9.191 -15.355 1.00 88.12 173 MET A N 1
ATOM 1313 C CA . MET A 1 173 ? -6.639 9.912 -15.675 1.00 88.12 173 MET A CA 1
ATOM 1314 C C . MET A 1 173 ? -5.549 8.938 -16.112 1.00 88.12 173 MET A C 1
ATOM 1316 O O . MET A 1 173 ? -4.671 8.585 -15.340 1.00 88.12 173 MET A O 1
ATOM 1320 N N . GLU A 1 174 ? -5.566 8.525 -17.372 1.00 88.69 174 GLU A N 1
ATOM 1321 C CA . GLU A 1 174 ? -4.525 7.652 -17.909 1.00 88.69 174 GLU A CA 1
ATOM 1322 C C . GLU A 1 174 ? -3.351 8.450 -18.478 1.00 88.69 174 GLU A C 1
ATOM 1324 O O . GLU A 1 174 ? -3.525 9.425 -19.215 1.00 88.69 174 GLU A O 1
ATOM 1329 N N . ALA A 1 175 ? -2.126 8.026 -18.160 1.00 92.38 175 ALA A N 1
ATOM 1330 C CA . ALA A 1 175 ? -0.933 8.605 -18.755 1.00 92.38 175 ALA A CA 1
ATOM 1331 C C . ALA A 1 175 ? -0.527 7.837 -20.015 1.00 92.38 175 ALA A C 1
ATOM 1333 O O . ALA A 1 175 ? -0.516 6.607 -20.057 1.00 92.38 175 ALA A O 1
ATOM 1334 N N . HIS A 1 176 ? -0.088 8.579 -21.032 1.00 96.19 176 HIS A N 1
ATOM 1335 C CA . HIS A 1 176 ? 0.595 7.993 -22.179 1.00 96.19 176 HIS A CA 1
ATOM 1336 C C . HIS A 1 176 ? 1.891 7.292 -21.734 1.00 96.19 176 HIS A C 1
ATOM 1338 O O . HIS A 1 176 ? 2.597 7.785 -20.850 1.00 96.19 176 HIS A O 1
ATOM 1344 N N . HIS A 1 177 ? 2.265 6.191 -22.393 1.00 94.25 177 HIS A N 1
ATOM 1345 C CA . HIS A 1 177 ? 3.385 5.330 -21.986 1.00 94.25 177 HIS A CA 1
ATOM 1346 C C . HIS A 1 177 ? 4.718 6.077 -21.771 1.00 94.25 177 HIS A C 1
ATOM 1348 O O . HIS A 1 177 ? 5.487 5.739 -20.871 1.00 94.25 177 HIS A O 1
ATOM 1354 N N . THR A 1 178 ? 5.002 7.124 -22.556 1.00 95.94 178 THR A N 1
ATOM 1355 C CA . THR A 1 178 ? 6.208 7.959 -22.388 1.00 95.94 178 THR A CA 1
ATOM 1356 C C . THR A 1 178 ? 6.197 8.741 -21.075 1.00 95.94 178 THR A C 1
ATOM 1358 O O . THR A 1 178 ? 7.234 8.866 -20.424 1.00 95.94 178 THR A O 1
ATOM 1361 N N . VAL A 1 179 ? 5.035 9.268 -20.684 1.00 95.75 179 VAL A N 1
ATOM 1362 C CA . VAL A 1 179 ? 4.852 9.988 -19.417 1.00 95.75 179 VAL A CA 1
ATOM 1363 C C . VAL A 1 179 ? 4.893 8.992 -18.268 1.00 95.75 179 VAL A C 1
ATOM 1365 O O . VAL A 1 179 ? 5.651 9.197 -17.324 1.00 95.75 179 VAL A O 1
ATOM 1368 N N . TRP A 1 180 ? 4.182 7.868 -18.400 1.00 95.50 180 TRP A N 1
ATOM 1369 C CA . TRP A 1 180 ? 4.189 6.789 -17.415 1.00 95.50 180 TRP A CA 1
ATOM 1370 C C . TRP A 1 180 ? 5.607 6.309 -17.099 1.00 95.50 180 TRP A C 1
ATOM 1372 O O . TRP A 1 180 ? 5.990 6.224 -15.937 1.00 95.50 180 TRP A O 1
ATOM 1382 N N . ARG A 1 181 ? 6.447 6.104 -18.123 1.00 95.06 181 ARG A N 1
ATOM 1383 C CA . ARG A 1 181 ? 7.856 5.721 -17.940 1.00 95.06 181 ARG A CA 1
ATOM 1384 C C . ARG A 1 181 ? 8.637 6.736 -17.099 1.00 95.06 181 ARG A C 1
ATOM 1386 O O . ARG A 1 181 ? 9.410 6.333 -16.235 1.00 95.06 181 ARG A O 1
ATOM 1393 N N . LYS A 1 182 ? 8.440 8.039 -17.329 1.00 95.75 182 LYS A N 1
ATOM 1394 C CA . LYS A 1 182 ? 9.104 9.099 -16.549 1.00 95.75 182 LYS A CA 1
ATOM 1395 C C . LYS A 1 182 ? 8.607 9.134 -15.104 1.00 95.75 182 LYS A C 1
ATOM 1397 O O . LYS A 1 182 ? 9.416 9.253 -14.187 1.00 95.75 182 LYS A O 1
ATOM 1402 N N . LEU A 1 183 ? 7.298 8.992 -14.899 1.00 94.94 183 LEU A N 1
ATOM 1403 C CA . LEU A 1 183 ? 6.710 8.918 -13.561 1.00 94.94 183 LEU A CA 1
ATOM 1404 C C . LEU A 1 183 ? 7.235 7.692 -12.805 1.00 94.94 183 LEU A C 1
ATOM 1406 O O . LEU A 1 183 ? 7.673 7.822 -11.668 1.00 94.94 183 LEU A O 1
ATOM 1410 N N . LYS A 1 184 ? 7.308 6.532 -13.466 1.00 94.94 184 LYS A N 1
ATOM 1411 C CA . LYS A 1 184 ? 7.855 5.292 -12.902 1.00 94.94 184 LYS A CA 1
ATOM 1412 C C . LYS A 1 184 ? 9.316 5.446 -12.473 1.00 94.94 184 LYS A C 1
ATOM 1414 O O . LYS A 1 184 ? 9.683 5.017 -11.384 1.00 94.94 184 LYS A O 1
ATOM 1419 N N . GLN A 1 185 ? 10.138 6.121 -13.280 1.00 94.62 185 GLN A N 1
ATOM 1420 C CA . GLN A 1 185 ? 11.525 6.439 -12.914 1.00 94.62 185 GLN A CA 1
ATOM 1421 C C . GLN A 1 185 ? 11.616 7.320 -11.660 1.00 94.62 185 GLN A C 1
ATOM 1423 O O . GLN A 1 185 ? 12.500 7.113 -10.831 1.00 94.62 185 GLN A O 1
ATOM 1428 N N . ARG A 1 186 ? 10.715 8.298 -11.500 1.00 94.62 186 ARG A N 1
ATOM 1429 C CA . ARG A 1 186 ? 10.651 9.123 -10.284 1.00 94.62 186 ARG A CA 1
ATOM 1430 C C . ARG A 1 186 ? 10.152 8.324 -9.078 1.00 94.62 186 ARG A C 1
ATOM 1432 O O . ARG A 1 186 ? 10.677 8.517 -7.983 1.00 94.62 186 ARG A O 1
ATOM 1439 N N . ALA A 1 187 ? 9.174 7.451 -9.284 1.00 94.19 187 ALA A N 1
ATOM 1440 C CA . ALA A 1 187 ? 8.573 6.623 -8.247 1.00 94.19 187 ALA A CA 1
ATOM 1441 C C . ALA A 1 187 ? 9.503 5.510 -7.733 1.00 94.19 187 ALA A C 1
ATOM 1443 O O . ALA A 1 187 ? 9.291 4.992 -6.641 1.00 94.19 187 ALA A O 1
ATOM 1444 N N . GLY A 1 188 ? 10.533 5.137 -8.500 1.00 93.31 188 GLY A N 1
ATOM 1445 C CA . GLY A 1 188 ? 11.579 4.201 -8.069 1.00 93.31 188 GLY A CA 1
ATOM 1446 C C . GLY A 1 188 ? 12.673 4.819 -7.188 1.00 93.31 188 GLY A C 1
ATOM 1447 O O . GLY A 1 188 ? 13.579 4.111 -6.760 1.00 93.31 188 GLY A O 1
ATOM 1448 N N . ARG A 1 189 ? 12.637 6.135 -6.944 1.00 93.94 189 ARG A N 1
ATOM 1449 C CA . ARG A 1 189 ? 13.539 6.796 -5.989 1.00 93.94 189 ARG A CA 1
ATOM 1450 C C . ARG A 1 189 ? 12.898 6.792 -4.609 1.00 93.94 189 ARG A C 1
ATOM 1452 O O . ARG A 1 189 ? 11.700 7.067 -4.517 1.00 93.94 189 ARG A O 1
ATOM 1459 N N . LEU A 1 190 ? 13.702 6.553 -3.573 1.00 91.31 190 LEU A N 1
ATOM 1460 C CA . LEU A 1 190 ? 13.233 6.545 -2.191 1.00 91.31 190 LEU A CA 1
ATOM 1461 C C . LEU A 1 190 ? 12.489 7.847 -1.875 1.00 91.31 190 LEU A C 1
ATOM 1463 O O . LEU A 1 190 ? 13.030 8.941 -2.044 1.00 91.31 190 LEU A O 1
ATOM 1467 N N . VAL A 1 191 ? 11.240 7.719 -1.434 1.00 87.75 191 VAL A N 1
ATOM 1468 C CA . VAL A 1 191 ? 10.486 8.837 -0.875 1.00 87.75 191 VAL A CA 1
ATOM 1469 C C . VAL A 1 191 ? 10.910 8.990 0.578 1.00 87.75 191 VAL A C 1
ATOM 1471 O O . VAL A 1 191 ? 10.514 8.208 1.446 1.00 87.75 191 VAL A O 1
ATOM 1474 N N . GLU A 1 192 ? 11.744 9.995 0.830 1.00 80.38 192 GLU A N 1
ATOM 1475 C CA . GLU A 1 192 ? 12.063 10.444 2.180 1.00 80.38 192 GLU A CA 1
ATOM 1476 C C . GLU A 1 192 ? 10.846 11.169 2.751 1.00 80.38 192 GLU A C 1
ATOM 1478 O O . GLU A 1 192 ? 10.292 12.081 2.136 1.00 80.38 192 GLU A O 1
ATOM 1483 N N . MET A 1 193 ? 10.404 10.723 3.922 1.00 67.88 193 MET A N 1
ATOM 1484 C CA . MET A 1 193 ? 9.360 11.410 4.669 1.00 67.88 193 MET A CA 1
ATOM 1485 C C . MET A 1 193 ? 10.043 12.307 5.699 1.00 67.88 193 MET A C 1
ATOM 1487 O O . MET A 1 193 ? 11.010 11.854 6.324 1.00 67.88 193 MET A O 1
ATOM 1491 N N . PRO A 1 194 ? 9.559 13.540 5.919 1.00 54.00 194 PRO A N 1
ATOM 1492 C CA . PRO A 1 194 ? 9.996 14.304 7.072 1.00 54.00 194 PRO A CA 1
ATOM 1493 C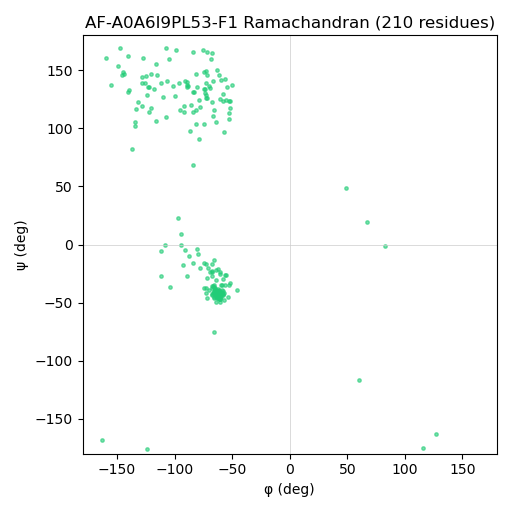 C . PRO A 1 194 ? 9.668 13.485 8.326 1.00 54.00 194 PRO A C 1
ATOM 1495 O O . PRO A 1 194 ? 8.525 13.069 8.529 1.00 54.00 194 PRO A O 1
ATOM 1498 N N . LYS A 1 195 ? 10.686 13.195 9.145 1.00 47.91 195 LYS A N 1
ATOM 1499 C CA . LYS A 1 195 ? 10.452 12.689 10.502 1.00 47.91 195 LYS A CA 1
ATOM 1500 C C . LYS A 1 195 ? 9.570 13.717 11.218 1.00 47.91 195 LYS A C 1
ATOM 1502 O O . LYS A 1 195 ? 9.789 14.908 10.992 1.00 47.91 195 LYS A O 1
ATOM 1507 N N . PRO A 1 196 ? 8.609 13.303 12.063 1.00 40.84 196 PRO A N 1
ATOM 1508 C CA . PRO A 1 196 ? 7.967 14.240 12.972 1.00 40.84 196 PRO A CA 1
ATOM 1509 C C . PRO A 1 196 ? 9.089 14.950 13.728 1.00 40.84 196 PRO A C 1
ATOM 1511 O O . PRO A 1 196 ? 9.862 14.290 14.423 1.00 40.84 196 PRO A O 1
ATOM 1514 N N . GLU A 1 197 ? 9.258 16.250 13.497 1.00 33.19 197 GLU A N 1
ATOM 1515 C CA . GLU A 1 197 ? 10.224 17.041 14.244 1.00 33.19 197 GLU A CA 1
ATOM 1516 C C . GLU A 1 197 ? 9.893 16.858 15.728 1.00 33.19 197 GLU A C 1
ATOM 1518 O O . GLU A 1 197 ? 8.753 17.072 16.150 1.00 33.19 197 GLU A O 1
ATOM 1523 N N . GLU A 1 198 ? 10.876 16.422 16.520 1.00 32.25 198 GLU A N 1
ATOM 1524 C CA . GLU A 1 198 ? 10.842 16.654 17.957 1.00 32.25 198 GLU A CA 1
ATOM 1525 C C . GLU A 1 198 ? 10.621 18.152 18.126 1.00 32.25 198 GLU A C 1
ATOM 1527 O O . GLU A 1 198 ? 11.502 18.958 17.819 1.00 32.25 198 GLU A O 1
ATOM 1532 N N . VAL A 1 199 ? 9.416 18.524 18.562 1.00 32.81 199 VAL A N 1
ATOM 1533 C CA . VAL A 1 199 ? 9.104 19.884 18.982 1.00 32.81 199 VAL A CA 1
ATOM 1534 C C . VAL A 1 199 ? 10.093 20.199 20.091 1.00 32.81 199 VAL A C 1
ATOM 1536 O O . VAL A 1 199 ? 9.920 19.790 21.237 1.00 32.81 199 VAL A O 1
ATOM 1539 N N . THR A 1 200 ? 11.178 20.872 19.725 1.00 30.91 200 THR A N 1
ATOM 1540 C CA . THR A 1 200 ? 12.155 21.369 20.678 1.00 30.91 200 THR A CA 1
ATOM 1541 C C . THR A 1 200 ? 11.408 22.434 21.477 1.00 30.91 200 THR A C 1
ATOM 1543 O O . THR A 1 200 ? 10.939 23.404 20.873 1.00 30.91 200 THR A O 1
ATOM 1546 N N . PRO A 1 201 ? 11.197 22.268 22.795 1.00 37.78 201 PRO A N 1
ATOM 1547 C CA . PRO A 1 201 ? 10.533 23.302 23.571 1.00 37.78 201 PRO A CA 1
ATOM 1548 C C . PRO A 1 201 ? 11.360 24.596 23.482 1.00 37.78 201 PRO A C 1
ATOM 1550 O O . PRO A 1 201 ? 12.594 24.526 23.469 1.00 37.78 201 PRO A O 1
ATOM 1553 N N . PRO A 1 202 ? 10.720 25.776 23.391 1.00 36.59 202 PRO A N 1
ATOM 1554 C CA . PRO A 1 202 ? 11.441 27.037 23.301 1.00 36.59 202 PRO A CA 1
ATOM 1555 C C . PRO A 1 202 ? 12.347 27.196 24.525 1.00 36.59 202 PRO A C 1
ATOM 1557 O O . PRO A 1 202 ? 11.914 27.007 25.665 1.00 36.59 202 PRO A O 1
ATOM 1560 N N . ALA A 1 203 ? 13.617 27.511 24.262 1.00 37.38 203 ALA A N 1
ATOM 1561 C CA . ALA A 1 203 ? 14.636 27.741 25.272 1.00 37.38 203 ALA A CA 1
ATOM 1562 C C . ALA A 1 203 ? 14.132 28.761 26.300 1.00 37.38 203 ALA A C 1
ATOM 1564 O O . ALA A 1 203 ? 13.825 29.903 25.962 1.00 37.38 203 ALA A O 1
ATOM 1565 N N . SER A 1 204 ? 14.023 28.325 27.553 1.00 41.16 204 SER A N 1
ATOM 1566 C CA . SER A 1 204 ? 13.688 29.192 28.674 1.00 41.16 204 SER A CA 1
ATOM 1567 C C . SER A 1 204 ? 14.755 30.278 28.811 1.00 41.16 204 SER A C 1
ATOM 1569 O O . SER A 1 204 ? 15.946 29.980 28.905 1.00 41.16 204 SER A O 1
ATOM 1571 N N . GLU A 1 205 ? 14.313 31.533 28.808 1.00 41.03 205 GLU A N 1
ATOM 1572 C CA . GLU A 1 205 ? 15.124 32.707 29.119 1.00 41.03 205 GLU A CA 1
ATOM 1573 C C . GLU A 1 205 ? 15.843 32.500 30.462 1.00 41.03 205 GLU A C 1
ATOM 1575 O O . GLU A 1 205 ? 15.218 32.225 31.489 1.00 41.03 205 GLU A O 1
ATOM 1580 N N . GLN A 1 206 ? 17.174 32.600 30.458 1.00 39.78 206 GLN A N 1
ATOM 1581 C CA . GLN A 1 206 ? 17.961 32.586 31.688 1.00 39.78 206 GLN A CA 1
ATOM 1582 C C . GLN A 1 206 ? 17.739 33.892 32.470 1.00 39.78 206 GLN A C 1
ATOM 1584 O O . GLN A 1 206 ? 17.793 34.971 31.874 1.00 39.78 206 GLN A O 1
ATOM 1589 N N . PRO A 1 207 ? 17.561 33.841 33.802 1.00 41.25 207 PRO A N 1
ATOM 1590 C CA . PRO A 1 207 ? 17.534 35.039 34.624 1.00 41.25 207 PRO A CA 1
ATOM 1591 C C . PRO A 1 207 ? 18.950 35.613 34.755 1.00 41.25 207 PRO A C 1
ATOM 1593 O O . PRO A 1 207 ? 19.882 34.923 35.172 1.00 41.25 207 PRO A O 1
ATOM 1596 N N . ALA A 1 208 ? 19.105 36.896 34.425 1.00 39.19 208 ALA A N 1
ATOM 1597 C CA . ALA A 1 208 ? 20.320 37.652 34.690 1.00 39.19 208 ALA A CA 1
ATOM 1598 C C . ALA A 1 208 ? 20.545 37.766 36.207 1.00 39.19 208 ALA A C 1
ATOM 1600 O O . ALA A 1 208 ? 19.873 38.524 36.906 1.00 39.19 208 ALA A O 1
ATOM 1601 N N . THR A 1 209 ? 21.507 37.007 36.722 1.00 38.69 209 THR A N 1
ATOM 1602 C CA . THR A 1 209 ? 22.101 37.234 38.037 1.00 38.69 209 THR A CA 1
ATOM 1603 C C . THR A 1 209 ? 23.030 38.443 37.957 1.00 38.69 209 THR A C 1
ATOM 1605 O O . THR A 1 209 ? 24.145 38.332 37.451 1.00 38.69 209 THR A O 1
ATOM 1608 N N . THR A 1 210 ? 22.593 39.588 38.478 1.00 41.41 210 THR A N 1
ATOM 1609 C CA . THR A 1 210 ? 23.502 40.671 38.873 1.00 41.41 210 THR A CA 1
ATOM 1610 C C . THR A 1 210 ? 23.784 40.518 40.363 1.00 41.41 210 THR A C 1
ATOM 1612 O O . THR A 1 210 ? 22.882 40.601 41.195 1.00 41.41 210 THR A O 1
ATOM 1615 N N . SER A 1 211 ? 25.042 40.259 40.703 1.00 40.62 211 SER A N 1
ATOM 1616 C CA . SER A 1 211 ? 25.573 40.326 42.063 1.00 40.62 211 SER A CA 1
ATOM 1617 C C . SER A 1 211 ? 26.906 41.062 42.010 1.00 40.62 211 SER A C 1
ATOM 1619 O O . SER A 1 211 ? 27.879 40.497 41.517 1.00 40.62 211 SER A O 1
ATOM 1621 N N . ALA A 1 212 ? 26.900 42.317 42.464 1.00 36.78 212 ALA A N 1
ATOM 1622 C CA . ALA A 1 212 ? 27.968 43.049 43.159 1.00 36.78 212 ALA A CA 1
ATOM 1623 C C . ALA A 1 212 ? 27.513 44.502 43.351 1.00 36.78 212 ALA A C 1
ATOM 1625 O O . ALA A 1 212 ? 27.168 45.142 42.332 1.00 36.78 212 ALA A O 1
#

Mean predicted aligned error: 7.59 Å

Secondary structure (DSSP, 8-state):
--HHHHHHHHHHHHHHHHHHHHHHHTTTS-EEEPPPP---GGGSSEEEEEEE-GGGTT----HHHHHHHHHHHHHHHHTT-B-EEEEE-HHHHHHHTTT-HHHHHHHHHHHHH-TTS-EEEEEETTEEE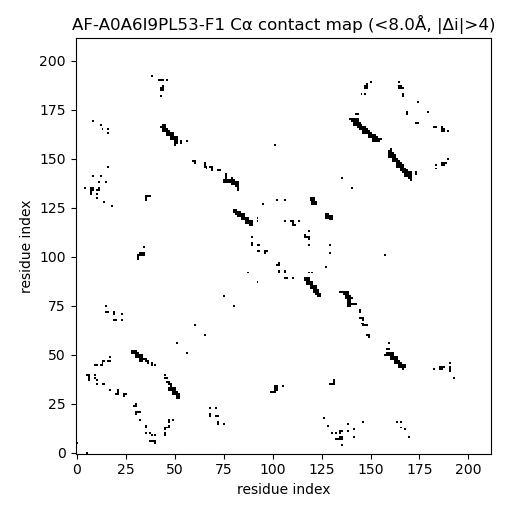E-SS---SBGGG--EEEEEEEEEEEEETTEEEEEEEEEEE-TT-PPPHHHHHHHHHHHTS--PPPP----PPPPPPPP-----

pLDDT: mean 86.43, std 16.0, range [30.91, 97.31]

Foldseek 3Di:
DDQVQQQQALLQLLVLLLVLVCVVCVPPWDKAWAAQDRDGVVLLWRKTKIDIHPVCVVPFDDPVNQVSSQVSLVVLLVVFWFFAKDKAALVVQCVVCVVHPNSNVVSVVQLVVDPVSIAIWTDTPPDIDHTPDHHDGTSNQQPDKGFQGKAFPQADPVGTMIMTIMDTDTPVDDDDPVVVVVSSVSRNDDRDDPDPPPPPDPDDDDDDDDDD

Organism: NCBI:txid8208

InterPro domains:
  IPR018163 Threonyl/alanyl tRNA synthetase, class II-like, putative editing domain superfamily [SSF55186] (7-186)
  IPR050062 Proline-tRNA synthetase [PTHR42753] (7-193)

Solvent-accessible surface area (backbone atoms only — not comparable to full-atom values): 12302 Å² total; per-residue (Å²): 129,55,75,68,52,52,47,16,45,39,51,40,55,20,51,46,49,49,54,34,53,45,62,76,34,59,90,84,42,56,66,44,64,45,80,72,66,93,62,59,80,87,62,44,39,37,51,35,41,33,28,60,34,76,91,48,70,85,63,72,81,48,75,66,52,33,52,49,49,22,50,46,40,50,54,51,19,75,64,48,39,50,56,45,79,43,82,38,49,53,70,60,54,40,60,76,31,67,91,34,68,59,51,35,52,51,48,54,53,46,32,74,71,29,93,84,54,42,36,64,35,34,35,46,86,95,45,74,46,73,62,92,62,68,61,48,71,37,39,43,47,52,49,52,61,41,47,51,39,74,43,80,77,46,81,51,97,88,41,57,32,28,39,36,23,20,41,72,33,42,65,94,49,81,68,57,70,74,56,43,52,54,48,46,60,55,13,46,46,87,74,83,71,85,69,85,73,78,80,72,73,79,80,77,83,78,80,84,83,85,86,134

Radius of gyration: 19.85 Å; Cα contacts (8 Å, |Δi|>4): 341; chains: 1; bounding box: 45×62×66 Å

Nearest PDB structures (foldseek):
  6zsa-assembly1_7  TM=9.541E-01  e=9.703E-23  Homo sapiens
  7nqh-assembly1_Bc  TM=9.582E-01  e=5.834E-21  Sus scrofa
  7oic-assembly1_7  TM=9.574E-01  e=1.897E-16  Homo sapiens
  4ce4-assembly1_c  TM=8.814E-01  e=3.508E-19  Sus scrofa domesticus
  6vu9-assembly1_A  TM=8.212E-01  e=3.225E-07  Stenotrophomonas maltophilia K279a

Sequence (212 aa):
MTEGDAKAYWRSCSALLGQVLETAFKEDFTVELLSTMDVEATAGAFCCDVVLDPQLDSWTPSEESLRSLTRGAQQLIHQDLAWEPLVVVPSVALEVFSHSRCKQEEVKQKASQSPTGTVMLHRCGDHVLLSAGPLVGRTGLCSQYDVTALHSLGEGPWGLQRRAQGLSLPLQMEAHHTVWRKLKQRAGRLVEMPKPEEVTPPASEQPATTSA